Protein AF-A0A966P327-F1 (afdb_monomer)

Foldseek 3Di:
DDDPPPPVVPPPLPQFKKKWKKKWFFPDDDDPVNVVVVVVVLQVVLVVLQKFWEWEDAPRMIIIMIIGGPVSVVVVLVVVQPDNRTDPIDTLDMDRDPDDQGVPGSYHYHYDDLQVQCPQPPRVVPHRNCPHDVNCSVVVVVSVSVRVSPRDPDPDPPDDPVNVVVVVVVVVVVVVVVVVLVVLVVVLVVVVVVCVVPHDDDPVSVVVVVVSVVVVVVVVVDDDDDD

Sequence (227 aa):
MTWAATTLKCITKGLHLLRITYISEESKPFSISALLELLQQCHINNPRLGLTGLLIYGNGTFLQSIEGEDEAVKSIVDKISQDQRHRGFKILRKELATERFYTDWSMRFERLTEESLRKVPGLREFAIKKFNRDYLDTHVEIADLLIDSHRPAAQNPALDKEVREKQIVELRHALDACQQRQQMAALLIESVMETGKHSRLDNTQLRLCNSMLNSMRKSTKGRVRPT

Nearest PDB structures (foldseek):
  2byc-assembly2_B  TM=8.271E-01  e=1.689E-11  Cereibacter sphaeroides
  1x0p-assembly1_I  TM=7.527E-01  e=3.368E-12  Thermosynechococcus vestitus BP-1
  8i98-assembly1_E  TM=7.545E-01  e=4.592E-12  Thermosynechococcus vestitus BP-1
  2hfo-assembly1_F  TM=7.581E-01  e=4.284E-11  Synechocystis sp. PCC 6803
  2kb2-assembly1_A  TM=6.712E-01  e=4.220E-09  Klebsiella pneumoniae subsp. pneumoniae MGH 78578

pLDDT: mean 77.6, std 17.69, range [27.36, 97.69]

Radius of gyration: 21.41 Å; Cα contacts (8 Å, |Δi|>4): 245; chains: 1; bounding box: 68×48×56 Å

Mean predicted aligned error: 12.34 Å

Solvent-accessible surface area (backbone atoms only — not comparable to full-atom values): 13037 Å² total; per-residue (Å²): 135,89,83,74,76,75,75,65,74,72,81,67,71,70,88,42,33,27,34,42,30,34,35,23,31,50,60,56,91,77,49,75,66,58,51,50,53,52,50,51,52,38,56,62,48,22,58,80,56,56,29,23,23,41,39,38,38,33,72,63,19,41,42,35,37,42,33,21,45,42,70,51,42,51,56,52,48,57,55,53,68,69,37,75,67,40,41,79,66,42,78,79,44,78,45,82,44,95,70,77,70,36,84,90,27,43,54,40,75,45,74,61,42,64,68,59,33,47,69,39,88,95,28,63,85,53,52,51,84,58,47,33,57,78,51,40,71,77,38,52,67,58,55,50,51,59,51,56,74,66,44,64,77,71,84,64,91,82,62,53,70,69,59,48,54,53,48,49,53,54,50,50,54,52,47,53,55,47,51,54,50,49,54,55,49,49,54,50,50,52,52,52,53,55,40,61,76,74,48,83,89,51,73,67,56,55,50,50,51,53,52,50,53,50,53,60,59,49,63,81,69,68,84,78,77,82,130

Secondary structure (DSSP, 8-state):
--SSSSGGGSS-----EEEEEEEEEESSPPPHHHHHHHHHHHHHHHHHTT-EEEEEEETTEEEEEEEEEHHHHHHHHHHHHT-TTEEEEEEEEEEEESS-S-TT-SSEEEE--HHHHHHSTT-TT--GGG-SHHHHHH-HHHHHHHHHTTSPPP--TT--HHHHHHHHHHHHHHHHHHHHHHHHHHHHHHHHHHHHHHSPPPHHHHHHHHHHHHHHHHHTT------

Structure (mmCIF, N/CA/C/O backbone):
data_AF-A0A966P327-F1
#
_entry.id   AF-A0A966P327-F1
#
loop_
_atom_site.group_PDB
_atom_site.id
_atom_site.type_symbol
_atom_site.label_atom_id
_atom_site.label_alt_id
_atom_site.label_comp_id
_atom_site.label_asym_id
_atom_site.label_entity_id
_atom_site.label_seq_id
_atom_site.pdbx_PDB_ins_code
_atom_site.Cartn_x
_atom_site.Cartn_y
_atom_site.Cartn_z
_atom_site.occupancy
_atom_site.B_iso_or_equiv
_atom_site.auth_seq_id
_atom_site.auth_comp_id
_atom_site.auth_asym_id
_atom_site.auth_atom_id
_atom_site.pdbx_PDB_model_num
ATOM 1 N N . MET A 1 1 ? -41.222 31.487 21.168 1.00 43.16 1 MET A N 1
ATOM 2 C CA . MET A 1 1 ? -41.164 30.253 20.357 1.00 43.16 1 MET A CA 1
ATOM 3 C C . MET A 1 1 ? -40.049 30.394 19.332 1.00 43.16 1 MET A C 1
ATOM 5 O O . MET A 1 1 ? -39.941 31.447 18.722 1.00 43.16 1 MET A O 1
ATOM 9 N N . THR A 1 2 ? -39.232 29.341 19.214 1.00 41.59 2 THR A N 1
ATOM 10 C CA . THR A 1 2 ? -38.400 28.974 18.047 1.00 41.59 2 THR A CA 1
ATOM 11 C C . THR A 1 2 ? -37.303 29.938 17.573 1.00 41.59 2 THR A C 1
ATOM 13 O O . THR A 1 2 ? -37.413 30.478 16.484 1.00 41.59 2 THR A O 1
ATOM 16 N N . TRP A 1 3 ? -36.186 30.052 18.306 1.00 32.84 3 TRP A N 1
ATOM 17 C CA . TRP A 1 3 ? -34.885 30.440 17.708 1.00 32.84 3 TRP A CA 1
ATOM 18 C C . TRP A 1 3 ? -33.699 29.545 18.131 1.00 32.84 3 TRP A C 1
ATOM 20 O O . TRP A 1 3 ? -32.568 29.791 17.735 1.00 32.84 3 TRP A O 1
ATOM 30 N N . ALA A 1 4 ? -33.940 28.463 18.885 1.00 42.41 4 ALA A N 1
ATOM 31 C CA . ALA A 1 4 ? -32.879 27.574 19.387 1.00 42.41 4 ALA A CA 1
ATOM 32 C C . ALA A 1 4 ? -32.683 26.271 18.577 1.00 42.41 4 ALA A C 1
ATOM 34 O O . ALA A 1 4 ? -31.841 25.452 18.930 1.00 42.41 4 ALA A O 1
ATOM 35 N N . ALA A 1 5 ? -33.446 26.050 17.499 1.00 40.94 5 ALA A N 1
ATOM 36 C CA . ALA A 1 5 ? -33.431 24.773 16.772 1.00 40.94 5 ALA A CA 1
ATOM 37 C C . ALA A 1 5 ? -32.415 24.705 15.613 1.00 40.94 5 ALA A C 1
ATOM 39 O O . ALA A 1 5 ? -32.124 23.615 15.125 1.00 40.94 5 ALA A O 1
ATOM 40 N N . THR A 1 6 ? -31.843 25.832 15.177 1.00 39.78 6 THR A N 1
ATOM 41 C CA . THR A 1 6 ? -30.966 25.854 13.988 1.00 39.78 6 THR A CA 1
ATOM 42 C C . THR A 1 6 ? -29.481 25.694 14.334 1.00 39.78 6 THR A C 1
ATOM 44 O O . THR A 1 6 ? -28.702 25.229 13.508 1.00 39.78 6 THR A O 1
ATOM 47 N N . THR A 1 7 ? -29.074 25.984 15.572 1.00 39.97 7 THR A N 1
AT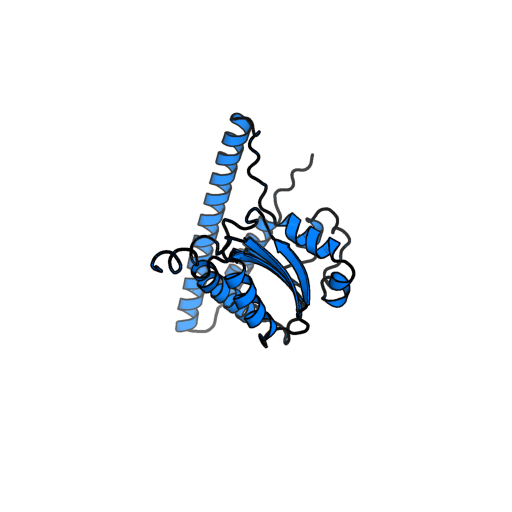OM 48 C CA . THR A 1 7 ? -27.654 25.974 15.978 1.00 39.97 7 THR A CA 1
ATOM 49 C C . THR A 1 7 ? -27.164 24.615 16.498 1.00 39.97 7 THR A C 1
ATOM 51 O O . THR A 1 7 ? -25.966 24.407 16.659 1.00 39.97 7 THR A O 1
ATOM 54 N N . LEU A 1 8 ? -28.068 23.651 16.702 1.00 37.28 8 LEU A N 1
ATOM 55 C CA . LEU A 1 8 ? -27.749 22.311 17.217 1.00 37.28 8 LEU A CA 1
ATOM 56 C C . LEU A 1 8 ? -27.463 21.263 16.130 1.00 37.28 8 LEU A C 1
ATOM 58 O O . LEU A 1 8 ? -27.136 20.127 16.456 1.00 37.28 8 LEU A O 1
ATOM 62 N N . LYS A 1 9 ? -27.516 21.629 14.841 1.00 37.44 9 LYS A N 1
ATOM 63 C CA . LYS A 1 9 ? -27.142 20.722 13.736 1.00 37.44 9 LYS A CA 1
ATOM 64 C C . LYS A 1 9 ? -25.630 20.670 13.459 1.00 37.44 9 LYS A C 1
ATOM 66 O O . LYS A 1 9 ? -25.191 19.804 12.711 1.00 37.44 9 LYS A O 1
ATOM 71 N N . CYS A 1 10 ? -24.839 21.564 14.063 1.00 34.91 10 CYS A N 1
ATOM 72 C CA . CYS A 1 10 ? -23.386 21.640 13.856 1.00 34.91 10 CYS A CA 1
ATOM 73 C C . CYS A 1 10 ? -22.536 21.007 14.970 1.00 34.91 10 CYS A C 1
ATOM 75 O O . CYS A 1 10 ? -21.335 20.867 14.780 1.00 34.91 10 CYS A O 1
ATOM 77 N N . ILE A 1 11 ? -23.115 20.602 16.107 1.00 43.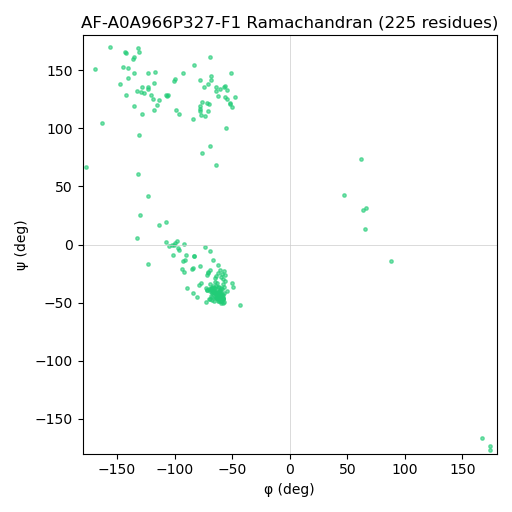66 11 ILE A N 1
ATOM 78 C CA . ILE A 1 11 ? -22.334 20.127 17.271 1.00 43.66 11 ILE A CA 1
ATOM 79 C C . ILE A 1 11 ? -22.208 18.585 17.305 1.00 43.66 11 ILE A C 1
ATOM 81 O O . ILE A 1 11 ? -21.458 18.035 18.102 1.00 43.66 11 ILE A O 1
ATOM 85 N N . THR A 1 12 ? -22.862 17.865 16.386 1.00 42.84 12 THR A N 1
ATOM 86 C CA . THR A 1 12 ? -22.817 16.389 16.308 1.00 42.84 12 THR A CA 1
ATOM 87 C C . THR A 1 12 ? -22.494 15.842 14.915 1.00 42.84 12 THR A C 1
ATOM 89 O O . THR A 1 12 ? -22.813 14.690 14.619 1.00 42.84 12 THR A O 1
ATOM 92 N N . LYS A 1 13 ? -21.804 16.604 14.051 1.00 48.41 13 LYS A N 1
ATOM 93 C CA . LYS A 1 13 ? -21.013 15.961 12.986 1.00 48.41 13 LYS A CA 1
ATOM 94 C C . LYS A 1 13 ? -19.844 15.270 13.677 1.00 48.41 13 LYS A C 1
ATOM 96 O O . LYS A 1 13 ? -18.801 15.879 13.889 1.00 48.41 13 LYS A O 1
ATOM 101 N N . GLY A 1 14 ? -20.080 14.050 14.155 1.00 49.25 14 GLY A N 1
ATOM 102 C CA . GLY A 1 14 ? -19.066 13.269 14.840 1.00 49.25 14 GLY A CA 1
ATOM 103 C C . GLY A 1 14 ? -17.819 13.212 13.969 1.00 49.25 14 GLY A C 1
ATOM 104 O O . GLY A 1 14 ? -17.895 12.776 12.821 1.00 49.25 14 GLY A O 1
ATOM 105 N N . LEU A 1 15 ? -16.693 13.685 14.512 1.00 59.97 15 LEU A N 1
ATOM 106 C CA . LEU A 1 15 ? -15.350 13.462 13.980 1.00 59.97 15 LEU A CA 1
ATOM 107 C C . LEU A 1 15 ? -15.047 11.958 14.055 1.00 59.97 15 LEU A C 1
ATOM 109 O O . LEU A 1 15 ? -14.248 11.496 14.866 1.00 59.97 15 LEU A O 1
ATOM 113 N N . HIS A 1 16 ? -15.748 11.166 13.256 1.00 81.69 16 HIS A N 1
ATOM 114 C CA . HIS A 1 16 ? -15.505 9.746 13.144 1.00 81.69 16 HIS A CA 1
ATOM 115 C C . HIS A 1 16 ? -14.373 9.575 12.143 1.00 81.69 16 HIS A C 1
ATOM 117 O O . HIS A 1 16 ? -14.532 9.828 10.947 1.00 81.69 16 HIS A O 1
ATOM 123 N N . LEU A 1 17 ? -13.205 9.198 12.655 1.00 90.44 17 LEU A N 1
ATOM 124 C CA . LEU A 1 17 ? -12.105 8.762 11.817 1.00 90.44 17 LEU A CA 1
ATOM 125 C C . LEU A 1 17 ? -12.488 7.389 11.254 1.00 90.44 17 LEU A C 1
ATOM 127 O O . LEU A 1 17 ? -12.658 6.426 11.997 1.00 90.44 17 LEU A O 1
ATOM 131 N N . LEU A 1 18 ? -12.663 7.308 9.942 1.00 94.62 18 LEU A N 1
ATOM 132 C CA . LEU A 1 18 ? -12.924 6.062 9.237 1.00 94.62 18 LEU A CA 1
ATOM 133 C C . LEU A 1 18 ? -11.627 5.583 8.593 1.00 94.62 18 LEU A C 1
ATOM 135 O O . LEU A 1 18 ? -10.888 6.388 8.026 1.00 94.62 18 LEU A O 1
ATOM 139 N N . ARG A 1 19 ? -11.381 4.273 8.627 1.00 94.31 19 ARG A N 1
ATOM 140 C CA . ARG A 1 19 ? -10.362 3.621 7.807 1.00 94.31 19 ARG A CA 1
ATOM 141 C C . ARG A 1 19 ? -11.004 2.562 6.922 1.00 94.31 19 ARG A C 1
ATOM 143 O O . ARG A 1 19 ? -11.744 1.701 7.399 1.00 94.31 19 ARG A O 1
ATOM 150 N N . ILE A 1 20 ? -10.709 2.627 5.627 1.00 96.12 20 ILE A N 1
ATOM 151 C CA . ILE A 1 20 ? -11.095 1.609 4.649 1.00 96.12 20 ILE A CA 1
ATOM 152 C C . ILE A 1 20 ? -9.831 1.018 4.045 1.00 96.12 20 ILE A C 1
ATOM 154 O O . ILE A 1 20 ? -9.005 1.739 3.488 1.00 96.12 20 ILE A O 1
ATOM 158 N N . THR A 1 21 ? -9.723 -0.305 4.130 1.00 95.94 21 THR A N 1
ATOM 159 C CA . THR A 1 21 ? -8.752 -1.093 3.378 1.00 95.94 21 THR A CA 1
ATOM 160 C C . THR A 1 21 ? -9.466 -1.833 2.265 1.00 95.94 21 THR A C 1
ATOM 162 O O . THR A 1 21 ? -10.450 -2.538 2.507 1.00 95.94 21 THR A O 1
ATOM 165 N N . TYR A 1 22 ? -8.956 -1.701 1.049 1.00 97.38 22 TYR A N 1
ATOM 166 C CA . TYR A 1 22 ? -9.505 -2.367 -0.118 1.00 97.38 22 TYR A CA 1
ATOM 167 C C . TYR A 1 22 ? -8.406 -2.985 -0.979 1.00 97.38 22 TYR A C 1
ATOM 169 O O . TYR A 1 22 ? -7.234 -2.607 -0.904 1.00 97.38 22 TYR A O 1
ATOM 177 N N . ILE A 1 23 ? -8.826 -3.919 -1.823 1.00 97.69 23 ILE A N 1
ATOM 178 C CA . ILE A 1 23 ? -8.010 -4.565 -2.838 1.00 97.69 23 ILE A CA 1
ATOM 179 C C . ILE A 1 23 ? -8.626 -4.388 -4.223 1.00 97.69 23 ILE A C 1
ATOM 181 O O . ILE A 1 23 ? -9.846 -4.316 -4.376 1.00 97.69 23 ILE A O 1
ATOM 185 N N . SER A 1 24 ? -7.777 -4.296 -5.237 1.00 97.56 24 SER A N 1
ATOM 186 C CA . SER A 1 24 ? -8.176 -4.270 -6.645 1.00 97.56 24 SER A CA 1
ATOM 187 C C . SER A 1 24 ? -7.031 -4.743 -7.535 1.00 97.56 24 SER A C 1
ATOM 189 O O . SER A 1 24 ? -5.896 -4.887 -7.080 1.00 97.56 24 SER A O 1
ATOM 191 N N . GLU A 1 25 ? -7.318 -4.972 -8.810 1.00 97.00 25 GLU A N 1
ATOM 192 C CA . GLU A 1 25 ? -6.324 -5.348 -9.815 1.00 97.00 25 GLU A CA 1
ATOM 193 C C . GLU A 1 25 ? -6.226 -4.286 -10.894 1.00 97.00 25 GLU A C 1
ATOM 195 O O . GLU A 1 25 ? -7.221 -3.669 -11.261 1.00 97.00 25 GLU A O 1
ATOM 200 N N . GLU A 1 26 ? -5.047 -4.106 -11.467 1.00 96.06 26 GLU A N 1
ATOM 201 C CA . GLU A 1 26 ? -4.879 -3.220 -12.605 1.00 96.06 26 GLU A CA 1
ATOM 202 C C . GLU A 1 26 ? -5.729 -3.664 -13.806 1.00 96.06 26 GLU A C 1
ATOM 204 O O . GLU A 1 26 ? -5.767 -4.833 -14.203 1.00 96.06 26 GLU A O 1
ATOM 209 N N . SER A 1 27 ? -6.415 -2.707 -14.428 1.00 94.69 27 SER A N 1
ATOM 210 C CA . SER A 1 27 ? -7.178 -2.969 -15.651 1.00 94.69 27 SER A CA 1
ATOM 211 C C . SER A 1 27 ? -6.246 -3.256 -16.826 1.00 94.69 27 SER A C 1
ATOM 213 O O . SER A 1 27 ? -6.566 -4.064 -17.699 1.00 94.69 27 SER A O 1
ATOM 215 N N . LYS A 1 28 ? -5.082 -2.601 -16.835 1.00 91.81 28 LYS A N 1
ATOM 216 C CA . LYS A 1 28 ? -3.985 -2.771 -17.792 1.00 91.81 28 LYS A CA 1
ATOM 217 C C . LYS A 1 28 ? -2.657 -2.689 -17.034 1.00 91.81 28 LYS A C 1
ATOM 219 O O . LYS A 1 28 ? -2.617 -1.952 -16.052 1.00 91.81 28 LYS A O 1
ATOM 224 N N . PRO A 1 29 ? -1.583 -3.340 -17.519 1.00 89.62 29 PRO A N 1
ATOM 225 C CA . PRO A 1 29 ? -0.260 -3.237 -16.914 1.00 89.62 29 PRO A CA 1
ATOM 226 C C . PRO A 1 29 ? 0.177 -1.791 -16.667 1.00 89.62 29 PRO A C 1
ATOM 228 O O . PRO A 1 29 ? 0.326 -1.010 -17.611 1.00 89.62 29 PRO A O 1
ATOM 231 N N . PHE A 1 30 ? 0.399 -1.434 -15.404 1.00 84.69 30 PHE A N 1
ATOM 232 C CA . PHE A 1 30 ? 0.884 -0.119 -15.016 1.00 84.69 30 PHE A CA 1
ATOM 233 C C . PHE A 1 30 ? 2.351 0.042 -15.402 1.00 84.69 30 PHE A C 1
ATOM 235 O O . PHE A 1 30 ? 3.238 -0.680 -14.933 1.00 84.69 30 PHE A O 1
ATOM 242 N N . SER A 1 31 ? 2.630 1.061 -16.215 1.00 85.56 31 SER A N 1
ATOM 243 C CA . SER A 1 31 ? 3.992 1.553 -16.377 1.00 85.56 31 SER A CA 1
ATOM 244 C C . SER A 1 31 ? 4.463 2.237 -15.088 1.00 85.56 31 SER A C 1
ATOM 246 O O . SER A 1 31 ? 3.675 2.678 -14.249 1.00 85.56 31 SER A O 1
ATOM 248 N N . ILE A 1 32 ? 5.782 2.382 -14.944 1.00 79.38 32 ILE A N 1
ATOM 249 C CA . ILE A 1 32 ? 6.361 3.144 -13.830 1.00 79.38 32 ILE A CA 1
ATOM 250 C C . ILE A 1 32 ? 5.865 4.600 -13.855 1.00 79.38 32 ILE A C 1
ATOM 252 O O . ILE A 1 32 ? 5.589 5.153 -12.797 1.00 79.38 32 ILE A O 1
ATOM 256 N N . SER A 1 33 ? 5.703 5.202 -15.039 1.00 78.12 33 SER A N 1
ATOM 257 C CA . SER A 1 33 ? 5.192 6.572 -15.170 1.00 78.12 33 SER A CA 1
ATOM 258 C C . SER A 1 33 ? 3.743 6.701 -14.696 1.00 78.12 33 SER A C 1
ATOM 260 O O . SER A 1 33 ? 3.459 7.579 -13.891 1.00 78.12 33 SER A O 1
ATOM 262 N N . ALA A 1 34 ? 2.860 5.778 -15.088 1.00 82.69 34 ALA A N 1
ATOM 263 C CA . ALA A 1 34 ? 1.460 5.782 -14.660 1.00 82.69 34 ALA A CA 1
ATOM 264 C C . ALA A 1 34 ? 1.327 5.638 -13.134 1.00 82.69 34 ALA A C 1
ATOM 266 O O . ALA A 1 34 ? 0.467 6.258 -12.507 1.00 82.69 34 ALA A O 1
ATOM 267 N N . LEU A 1 35 ? 2.208 4.843 -12.518 1.00 84.44 35 LEU A N 1
ATOM 268 C CA . LEU A 1 35 ? 2.250 4.698 -11.066 1.00 84.44 35 LEU A CA 1
ATOM 269 C C . LEU A 1 35 ? 2.739 5.979 -10.375 1.00 84.44 35 LEU A C 1
ATOM 271 O O . LEU A 1 35 ? 2.176 6.373 -9.359 1.00 84.44 35 LEU A O 1
ATOM 275 N N . LEU A 1 36 ? 3.746 6.656 -10.933 1.00 82.19 36 LEU A N 1
ATOM 276 C CA . LEU A 1 36 ? 4.214 7.947 -10.419 1.00 82.19 36 LEU A CA 1
ATOM 277 C C . LEU A 1 36 ? 3.135 9.032 -10.525 1.00 82.19 36 LEU A C 1
ATOM 279 O O . LEU A 1 36 ? 2.935 9.773 -9.567 1.00 82.19 36 LEU A O 1
ATOM 283 N N . GLU A 1 37 ? 2.413 9.096 -11.642 1.00 81.94 37 GLU A N 1
ATOM 284 C CA . GLU A 1 37 ? 1.288 10.021 -11.835 1.00 81.94 37 GLU A CA 1
ATOM 285 C C . GLU A 1 37 ? 0.171 9.771 -10.813 1.00 81.94 37 GLU A C 1
ATOM 287 O O . GLU A 1 37 ? -0.343 10.711 -10.203 1.00 81.94 37 GLU A O 1
ATOM 292 N N . LEU A 1 38 ? -0.168 8.499 -10.561 1.00 86.25 38 LEU A N 1
ATOM 293 C CA . LEU A 1 38 ? -1.123 8.127 -9.516 1.00 86.25 38 LEU A CA 1
ATOM 294 C C . LEU A 1 38 ? -0.671 8.636 -8.139 1.00 86.25 38 LEU A C 1
ATOM 296 O O . LEU A 1 38 ? -1.461 9.248 -7.420 1.00 86.25 38 LEU A O 1
ATOM 300 N N . LEU A 1 39 ? 0.598 8.425 -7.784 1.00 86.12 39 LEU A N 1
ATOM 301 C CA . LEU A 1 39 ? 1.146 8.858 -6.497 1.00 86.12 39 LEU A CA 1
ATOM 302 C C . LEU A 1 39 ? 1.188 10.380 -6.357 1.00 86.12 39 LEU A C 1
ATOM 304 O O . LEU A 1 39 ? 0.837 10.902 -5.299 1.00 86.12 39 LEU A O 1
ATOM 308 N N . GLN A 1 40 ? 1.554 11.104 -7.417 1.00 81.75 40 GLN A N 1
ATOM 309 C CA . GLN A 1 40 ? 1.494 12.567 -7.432 1.00 81.75 40 GLN A CA 1
ATOM 310 C C . GLN A 1 40 ? 0.070 13.065 -7.181 1.00 81.75 40 GLN A C 1
ATOM 312 O O . GLN A 1 40 ? -0.136 13.953 -6.351 1.00 81.75 40 GLN A O 1
ATOM 317 N N . GLN A 1 41 ? -0.922 12.446 -7.824 1.00 84.31 41 GLN A N 1
ATOM 318 C CA . GLN A 1 41 ? -2.324 12.792 -7.621 1.00 84.31 41 GLN A CA 1
ATOM 319 C C . GLN A 1 41 ? -2.764 12.563 -6.168 1.00 84.31 41 GLN A C 1
ATOM 321 O O . GLN A 1 41 ? -3.438 13.418 -5.587 1.00 84.31 41 GLN A O 1
ATOM 326 N N . CYS A 1 42 ? -2.349 11.452 -5.550 1.00 82.56 42 CYS A N 1
ATOM 327 C CA . CYS A 1 42 ? -2.599 11.194 -4.131 1.00 82.56 42 CYS A CA 1
ATOM 328 C C . CYS A 1 42 ? -1.939 12.252 -3.233 1.00 82.56 42 CYS A C 1
ATOM 330 O O . CYS A 1 42 ? -2.595 12.796 -2.348 1.00 82.56 42 CYS A O 1
ATOM 332 N N . HIS A 1 43 ? -0.672 12.594 -3.473 1.00 79.44 43 HIS A N 1
ATOM 333 C CA . HIS A 1 43 ? 0.047 13.577 -2.658 1.00 79.44 43 HIS A CA 1
ATOM 334 C C . HIS A 1 43 ? -0.527 14.996 -2.752 1.00 79.44 43 HIS A C 1
ATOM 336 O O . HIS A 1 43 ? -0.433 15.742 -1.779 1.00 79.44 43 HIS A O 1
ATOM 342 N N . ILE A 1 44 ? -1.145 15.363 -3.878 1.00 78.31 44 ILE A N 1
ATOM 343 C CA . ILE A 1 44 ? -1.803 16.666 -4.058 1.00 78.31 44 ILE A CA 1
ATOM 344 C C . ILE A 1 44 ? -3.201 16.678 -3.426 1.00 78.31 44 ILE A C 1
ATOM 346 O O . ILE A 1 44 ? -3.570 17.643 -2.751 1.00 78.31 44 ILE A O 1
ATOM 350 N N . ASN A 1 45 ? -3.995 15.628 -3.646 1.00 82.06 45 ASN A N 1
ATOM 351 C CA . ASN A 1 45 ? -5.407 15.625 -3.262 1.00 82.06 45 ASN A CA 1
ATOM 352 C C . ASN A 1 45 ? -5.633 15.236 -1.806 1.00 82.06 45 ASN A C 1
ATOM 354 O O . ASN A 1 45 ? -6.462 15.853 -1.138 1.00 82.06 45 ASN A O 1
ATOM 358 N N . ASN A 1 46 ? -4.909 14.234 -1.307 1.00 86.38 46 ASN A N 1
ATOM 359 C CA . ASN A 1 46 ? -5.177 13.667 0.010 1.00 86.38 46 ASN A CA 1
ATOM 360 C C . ASN A 1 46 ? 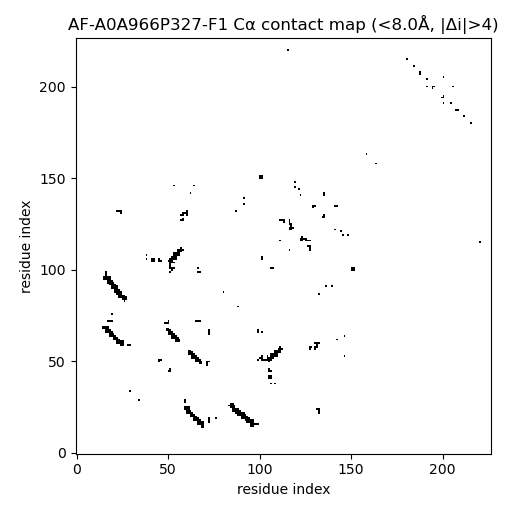-5.042 14.705 1.138 1.00 86.38 46 ASN A C 1
ATOM 362 O O . ASN A 1 46 ? -5.975 14.799 1.933 1.00 86.38 46 ASN A O 1
ATOM 366 N N . PRO A 1 47 ? -4.005 15.573 1.181 1.00 81.88 47 PRO A N 1
ATOM 367 C CA . PRO A 1 47 ? -3.912 16.611 2.211 1.00 81.88 47 PRO A CA 1
ATOM 368 C C . PRO A 1 47 ? -5.084 17.595 2.188 1.00 81.88 47 PRO A C 1
ATOM 370 O O . PRO A 1 47 ? -5.596 17.965 3.240 1.00 81.88 47 PRO A O 1
ATOM 373 N N . ARG A 1 48 ? -5.550 17.987 0.992 1.00 86.00 48 ARG A N 1
ATOM 374 C CA . ARG A 1 48 ? -6.683 18.919 0.824 1.00 86.00 48 ARG A CA 1
ATOM 375 C C . ARG A 1 48 ? -7.995 18.344 1.354 1.00 86.00 48 ARG A C 1
ATOM 377 O O . ARG A 1 48 ? -8.878 19.102 1.735 1.00 86.00 48 ARG A O 1
ATOM 384 N N . LEU A 1 49 ? -8.111 17.019 1.359 1.00 87.25 49 LEU A N 1
ATOM 385 C CA . LEU A 1 49 ? -9.269 16.277 1.850 1.00 87.25 49 LEU A CA 1
ATOM 386 C C . LEU A 1 49 ? -9.075 15.755 3.284 1.00 87.25 49 LEU A C 1
ATOM 388 O O . LEU A 1 49 ? -9.934 15.039 3.788 1.00 87.25 49 LEU A O 1
ATOM 392 N N . GLY A 1 50 ? -7.947 16.064 3.936 1.00 88.50 50 GLY A N 1
ATOM 393 C CA . GLY A 1 50 ? -7.624 15.530 5.261 1.00 88.50 50 GLY A CA 1
ATOM 394 C C . GLY A 1 50 ? -7.458 14.005 5.282 1.00 88.50 50 GLY A C 1
ATOM 395 O O . GLY A 1 50 ? -7.757 13.362 6.289 1.00 88.50 50 GLY A O 1
ATOM 396 N N . LEU A 1 51 ? -7.017 13.412 4.173 1.00 90.31 51 LEU A N 1
ATOM 397 C CA . LEU A 1 51 ? -6.810 11.976 4.013 1.00 90.31 51 LEU A CA 1
ATOM 398 C C . LEU A 1 51 ? -5.332 11.612 4.184 1.00 90.31 51 LEU A C 1
ATOM 400 O O . LEU A 1 51 ? -4.438 12.322 3.718 1.00 90.31 51 LEU A O 1
ATOM 404 N N . THR A 1 52 ? -5.091 10.467 4.811 1.00 90.44 52 THR A N 1
ATOM 405 C CA . THR A 1 52 ? -3.780 9.814 4.916 1.00 90.44 52 THR A CA 1
ATOM 406 C C . THR A 1 52 ? -3.926 8.345 4.530 1.00 90.44 52 THR A C 1
ATOM 408 O O . THR A 1 52 ? -5.046 7.838 4.407 1.00 90.44 52 THR A O 1
ATOM 411 N N . GLY A 1 53 ? -2.822 7.644 4.276 1.00 90.50 53 GLY A N 1
ATOM 412 C CA . GLY A 1 53 ? -2.935 6.249 3.860 1.00 90.50 53 GLY A CA 1
ATOM 413 C C . GLY A 1 53 ? -1.642 5.565 3.455 1.00 90.50 53 GLY A C 1
ATOM 414 O O . GLY A 1 53 ? -0.559 6.153 3.478 1.00 90.50 53 GLY A O 1
ATOM 415 N N . LEU A 1 54 ? -1.801 4.317 3.028 1.00 91.62 54 LEU A N 1
ATOM 416 C CA . LEU A 1 54 ? -0.772 3.451 2.470 1.00 91.62 54 LEU A CA 1
ATOM 417 C C . LEU A 1 54 ? -1.302 2.792 1.197 1.00 91.62 54 LEU A C 1
ATOM 419 O O . LEU A 1 54 ? -2.381 2.208 1.213 1.00 91.62 54 LEU A O 1
ATOM 423 N N . LEU A 1 55 ? -0.515 2.831 0.126 1.00 94.00 55 LEU A N 1
ATOM 424 C CA . LEU A 1 55 ? -0.731 2.101 -1.115 1.00 94.00 55 LEU A CA 1
ATOM 425 C C . LEU A 1 55 ? 0.395 1.085 -1.313 1.00 94.00 55 LEU A C 1
ATOM 427 O O . LEU A 1 55 ? 1.562 1.453 -1.443 1.00 94.00 55 LEU A O 1
ATOM 431 N N . ILE A 1 56 ? 0.032 -0.189 -1.383 1.00 94.44 56 ILE A N 1
ATOM 432 C CA . ILE A 1 56 ? 0.928 -1.295 -1.699 1.00 94.44 56 ILE A CA 1
ATOM 433 C C . ILE A 1 56 ? 0.607 -1.785 -3.111 1.00 94.44 56 ILE A C 1
ATOM 435 O O . ILE A 1 56 ? -0.546 -2.080 -3.425 1.00 94.44 56 ILE A O 1
ATOM 439 N N . TYR A 1 57 ? 1.631 -1.891 -3.957 1.00 95.12 57 TYR A N 1
ATOM 440 C CA . TYR A 1 57 ? 1.499 -2.388 -5.325 1.00 95.12 57 TYR A CA 1
ATOM 441 C C . TYR A 1 57 ? 2.476 -3.527 -5.617 1.00 95.12 57 TYR A C 1
ATOM 443 O O . TYR A 1 57 ? 3.683 -3.404 -5.401 1.00 95.12 57 TYR A O 1
ATOM 451 N N . GLY A 1 58 ? 1.976 -4.623 -6.174 1.00 94.00 58 GLY A N 1
ATOM 452 C CA . GLY A 1 58 ? 2.785 -5.764 -6.595 1.00 94.00 58 GLY A CA 1
ATOM 453 C C . GLY A 1 58 ? 1.958 -6.727 -7.428 1.00 94.00 58 GLY A C 1
ATOM 454 O O . GLY A 1 58 ? 0.751 -6.788 -7.247 1.00 94.00 58 GLY A O 1
ATOM 455 N N . ASN A 1 59 ? 2.587 -7.460 -8.352 1.00 94.56 59 ASN A N 1
ATOM 456 C CA . ASN A 1 59 ? 1.907 -8.489 -9.154 1.00 94.56 59 ASN A CA 1
ATOM 457 C C . ASN A 1 59 ? 0.561 -8.013 -9.768 1.00 94.56 59 ASN A C 1
ATOM 459 O O . ASN A 1 59 ? -0.450 -8.703 -9.686 1.00 94.56 59 ASN A O 1
ATOM 463 N N . GLY A 1 60 ? 0.530 -6.784 -10.303 1.00 94.00 60 GLY A N 1
ATOM 464 C CA . GLY A 1 60 ? -0.669 -6.176 -10.901 1.00 94.00 60 GLY A CA 1
ATOM 465 C C . GLY A 1 60 ? -1.821 -5.897 -9.925 1.00 94.00 60 GLY A C 1
ATOM 466 O O . GLY A 1 60 ? -2.939 -5.633 -10.351 1.00 94.00 60 GLY A O 1
ATOM 467 N N . THR A 1 61 ? -1.570 -5.962 -8.620 1.00 96.56 61 THR A N 1
ATOM 468 C CA . THR A 1 61 ? -2.577 -5.852 -7.560 1.00 96.56 61 THR A CA 1
ATOM 469 C C . THR A 1 61 ? -2.298 -4.632 -6.691 1.00 96.56 61 THR A C 1
ATOM 471 O O . THR A 1 61 ? -1.146 -4.348 -6.348 1.00 96.56 61 THR A O 1
ATOM 474 N N . PHE A 1 62 ? -3.359 -3.919 -6.324 1.00 96.75 62 PHE A N 1
ATOM 475 C CA . PHE A 1 62 ? -3.335 -2.809 -5.381 1.00 96.75 62 PHE A CA 1
ATOM 476 C C . PHE A 1 62 ? -3.969 -3.242 -4.065 1.00 96.75 62 PHE A C 1
ATOM 478 O O . PHE A 1 62 ? -5.107 -3.703 -4.058 1.00 96.75 62 PHE A O 1
ATOM 485 N N . LEU A 1 63 ? -3.264 -3.025 -2.960 1.00 96.69 63 LEU A N 1
ATOM 486 C CA . LEU A 1 63 ? -3.812 -3.070 -1.608 1.00 96.69 63 LEU A CA 1
ATOM 487 C C . LEU A 1 63 ? -3.646 -1.674 -1.012 1.00 96.69 63 LEU A C 1
ATOM 489 O O . LEU A 1 63 ? -2.519 -1.204 -0.858 1.00 96.69 63 LEU A O 1
ATOM 493 N N . GLN A 1 64 ? -4.748 -0.993 -0.712 1.00 95.94 64 GLN A N 1
ATOM 494 C CA . GLN A 1 64 ? -4.694 0.373 -0.202 1.00 95.94 64 GLN A CA 1
ATOM 495 C C . GLN A 1 64 ? -5.508 0.516 1.076 1.00 95.94 64 GLN A C 1
ATOM 497 O O . GLN A 1 64 ? -6.646 0.059 1.148 1.00 95.94 64 GLN A O 1
ATOM 502 N N . SER A 1 65 ? -4.925 1.204 2.054 1.00 94.88 65 SER A N 1
ATOM 503 C CA . SER A 1 65 ? -5.585 1.650 3.276 1.00 94.88 65 SER A CA 1
ATOM 504 C C . SER A 1 65 ? -5.663 3.174 3.276 1.00 94.88 65 SER A C 1
ATOM 506 O O . SER A 1 65 ? -4.644 3.847 3.110 1.00 94.88 65 SER A O 1
ATOM 508 N N . ILE A 1 66 ? -6.871 3.721 3.412 1.00 94.31 66 ILE A N 1
ATOM 509 C CA . ILE A 1 66 ? -7.146 5.163 3.443 1.00 94.31 66 ILE A CA 1
ATOM 510 C C . ILE A 1 66 ? -7.866 5.488 4.744 1.00 94.31 66 ILE A C 1
ATOM 512 O O . ILE A 1 66 ? -8.816 4.796 5.113 1.00 94.31 66 ILE A O 1
ATOM 516 N N . GLU A 1 67 ? -7.446 6.560 5.411 1.00 93.44 67 GLU A N 1
ATOM 517 C CA . GLU A 1 67 ? -8.058 7.033 6.649 1.00 93.44 67 GLU A CA 1
ATOM 518 C C . GLU A 1 67 ? -8.274 8.553 6.673 1.00 93.44 67 GLU A C 1
ATOM 520 O O . GLU A 1 67 ? -7.502 9.341 6.116 1.00 93.44 67 GLU A O 1
ATOM 525 N N . GLY A 1 68 ? -9.334 8.979 7.351 1.00 92.75 68 GLY A N 1
ATOM 526 C CA . GLY A 1 68 ? -9.723 10.381 7.459 1.00 92.75 68 GLY A CA 1
ATOM 527 C C . GLY A 1 68 ? -11.131 10.547 8.010 1.00 92.75 68 GLY A C 1
ATOM 528 O O . GLY A 1 68 ? -11.700 9.601 8.550 1.00 92.75 68 GLY A O 1
ATOM 529 N N . GLU A 1 69 ? -11.687 11.752 7.896 1.00 93.75 69 GLU A N 1
ATOM 530 C CA . GLU A 1 69 ? -13.091 11.983 8.250 1.00 93.75 69 GLU A CA 1
ATOM 531 C C . GLU A 1 69 ? -13.994 11.053 7.427 1.00 93.75 69 GLU A C 1
ATOM 533 O O . GLU A 1 69 ? -13.790 10.903 6.222 1.00 93.75 69 GLU A O 1
ATOM 538 N N . ASP A 1 70 ? -14.981 10.440 8.079 1.00 93.81 70 ASP A N 1
ATOM 539 C CA . ASP A 1 70 ? -15.902 9.458 7.498 1.00 93.81 70 ASP A CA 1
ATOM 540 C C . ASP A 1 70 ? -16.418 9.849 6.100 1.00 93.81 70 ASP A C 1
ATOM 542 O O . ASP A 1 70 ? -16.254 9.102 5.134 1.00 93.81 70 ASP A O 1
ATOM 546 N N . GLU A 1 71 ? -16.947 11.064 5.955 1.00 92.81 71 GLU A N 1
ATOM 547 C CA . GLU A 1 71 ? -17.477 11.556 4.678 1.00 92.81 71 GLU A CA 1
ATOM 548 C C . GLU A 1 71 ? -16.391 11.749 3.609 1.00 92.81 71 GLU A C 1
ATOM 550 O O . GLU A 1 71 ? -16.605 11.430 2.436 1.00 92.81 71 GLU A O 1
ATOM 555 N N . ALA A 1 72 ? -15.199 12.212 3.997 1.00 93.81 72 ALA A N 1
ATOM 556 C CA . ALA A 1 72 ? -14.075 12.360 3.075 1.00 93.81 72 ALA A CA 1
ATOM 557 C C . ALA A 1 72 ? -13.590 10.994 2.564 1.00 93.81 72 ALA A C 1
ATOM 559 O O . ALA A 1 72 ? -13.330 10.834 1.368 1.00 93.81 72 ALA A O 1
ATOM 560 N N . VAL A 1 73 ? -13.510 9.999 3.456 1.00 95.62 73 VAL A N 1
ATOM 561 C CA . VAL A 1 73 ? -13.092 8.630 3.124 1.00 95.62 73 VAL A CA 1
ATOM 562 C C . VAL A 1 73 ? -14.125 7.950 2.232 1.00 95.62 73 VAL A C 1
ATOM 564 O O . VAL A 1 73 ? -13.754 7.402 1.198 1.00 95.62 73 VAL A O 1
ATOM 567 N N . LYS A 1 74 ? -15.418 8.021 2.567 1.00 95.00 74 LYS A N 1
ATOM 568 C CA . LYS A 1 74 ? -16.490 7.487 1.709 1.00 95.00 74 LYS A CA 1
ATOM 569 C C . LYS A 1 74 ? -16.448 8.114 0.315 1.00 95.00 74 LYS A C 1
ATOM 571 O O . LYS A 1 74 ? -16.378 7.395 -0.675 1.00 95.00 74 LYS A O 1
ATOM 576 N N . SER A 1 75 ? -16.377 9.445 0.239 1.00 95.12 75 SER A N 1
ATOM 577 C CA . SER A 1 75 ? -16.368 10.174 -1.034 1.00 95.12 75 SER A CA 1
ATOM 578 C C . SER A 1 75 ? -15.196 9.785 -1.941 1.00 95.12 75 SER A C 1
ATOM 580 O O . SER A 1 75 ? -15.378 9.606 -3.148 1.00 95.12 75 SER A O 1
ATOM 582 N N . ILE A 1 76 ? -13.981 9.656 -1.389 1.00 95.19 76 ILE A N 1
ATOM 583 C CA . ILE A 1 76 ? -12.822 9.261 -2.198 1.00 95.19 76 ILE A CA 1
ATOM 584 C C . ILE A 1 76 ? -12.879 7.783 -2.581 1.00 95.19 76 ILE A C 1
ATOM 586 O O . ILE A 1 76 ? -12.530 7.446 -3.709 1.00 95.19 76 ILE A O 1
ATOM 590 N N . VAL A 1 77 ? -13.346 6.913 -1.681 1.00 96.56 77 VAL A N 1
ATOM 591 C CA . VAL A 1 77 ? -13.463 5.474 -1.933 1.00 96.56 77 VAL A CA 1
ATOM 592 C C . VAL A 1 77 ? -14.494 5.197 -3.022 1.00 96.56 77 VAL A C 1
ATOM 594 O O . VAL A 1 77 ? -14.218 4.390 -3.905 1.00 96.56 77 VAL A O 1
ATOM 597 N N . ASP A 1 78 ? -15.616 5.916 -3.040 1.00 96.69 78 ASP A N 1
ATOM 598 C CA . ASP A 1 78 ? -16.618 5.798 -4.102 1.00 96.69 78 ASP A CA 1
ATOM 599 C C . ASP A 1 78 ? -16.027 6.176 -5.466 1.00 96.69 78 ASP A C 1
ATOM 601 O O . ASP A 1 78 ? -16.164 5.423 -6.432 1.00 96.69 78 ASP A O 1
ATOM 605 N N . LYS A 1 79 ? -15.283 7.290 -5.543 1.00 96.31 79 LYS A N 1
ATOM 606 C CA . LYS A 1 79 ? -14.577 7.696 -6.773 1.00 96.31 79 LYS A CA 1
ATOM 607 C C . LYS A 1 79 ? -13.547 6.662 -7.209 1.00 96.31 79 LYS A C 1
ATOM 609 O O . LYS A 1 79 ? -13.471 6.338 -8.389 1.00 96.31 79 LYS A O 1
ATOM 614 N N . ILE A 1 80 ? -12.764 6.149 -6.260 1.00 96.19 80 ILE A N 1
ATOM 615 C CA . ILE A 1 80 ? -11.773 5.109 -6.523 1.00 96.19 80 ILE A CA 1
ATOM 616 C C . ILE A 1 80 ? -12.473 3.860 -7.046 1.00 96.19 80 ILE A C 1
ATOM 618 O O . ILE A 1 80 ? -12.039 3.337 -8.058 1.00 96.19 80 ILE A O 1
ATOM 622 N N . SER A 1 81 ? -13.573 3.406 -6.447 1.00 97.06 81 SER A N 1
ATOM 623 C CA . SER A 1 81 ? -14.266 2.175 -6.858 1.00 97.06 81 SER A CA 1
ATOM 624 C C . SER A 1 81 ? -14.719 2.165 -8.327 1.00 97.06 81 SER A C 1
ATOM 626 O O . SER A 1 81 ? -14.873 1.095 -8.912 1.00 97.06 81 SER A O 1
ATOM 628 N N . GLN A 1 82 ? -14.888 3.347 -8.929 1.00 97.12 82 G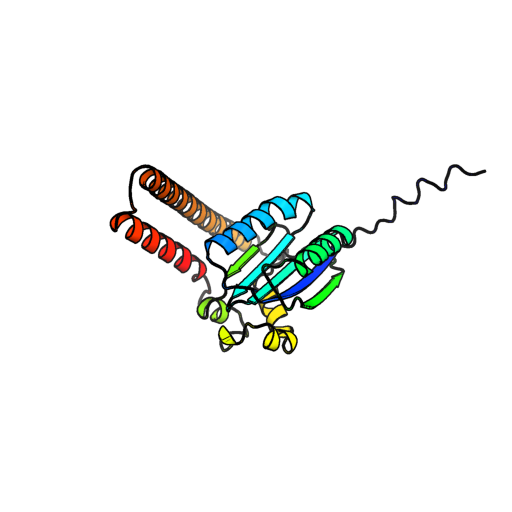LN A N 1
ATOM 629 C CA . GLN A 1 82 ? -15.303 3.549 -10.321 1.00 97.12 82 GLN A CA 1
ATOM 630 C C . GLN A 1 82 ? -14.139 3.911 -11.261 1.00 97.12 82 GLN A C 1
ATOM 632 O O . GLN A 1 82 ? -14.342 4.127 -12.457 1.00 97.12 82 GLN A O 1
ATOM 637 N N . ASP A 1 83 ? -12.918 4.013 -10.738 1.00 96.31 83 ASP A N 1
ATOM 638 C CA . ASP A 1 83 ? -11.745 4.409 -11.507 1.00 96.31 83 ASP A CA 1
ATOM 639 C C . ASP A 1 83 ? -11.338 3.312 -12.498 1.00 96.31 83 ASP A C 1
ATOM 641 O O . ASP A 1 83 ? -11.004 2.192 -12.124 1.00 96.31 83 ASP A O 1
ATOM 645 N N . GLN A 1 84 ? -11.315 3.656 -13.786 1.00 95.75 84 GLN A N 1
ATOM 646 C CA . GLN A 1 84 ? -11.080 2.702 -14.875 1.00 95.75 84 GLN A CA 1
ATOM 647 C C . GLN A 1 84 ? -9.670 2.096 -14.884 1.00 95.75 84 GLN A C 1
ATOM 649 O O . GLN A 1 84 ? -9.420 1.120 -15.599 1.00 95.75 84 GLN A O 1
ATOM 654 N N . ARG A 1 85 ? -8.727 2.664 -14.125 1.00 94.06 85 ARG A N 1
ATOM 655 C CA . ARG A 1 85 ? -7.351 2.162 -14.053 1.00 94.06 85 ARG A CA 1
ATOM 656 C C . ARG A 1 85 ? -7.256 0.812 -13.343 1.00 94.06 85 ARG A C 1
ATOM 658 O O . ARG A 1 85 ? -6.303 0.075 -13.590 1.00 94.06 85 ARG A O 1
ATOM 665 N N . HIS A 1 86 ? -8.237 0.461 -12.517 1.00 97.12 86 HIS A N 1
ATOM 666 C CA . HIS A 1 86 ? -8.306 -0.826 -11.832 1.00 97.12 86 HIS A CA 1
ATOM 667 C C . HIS A 1 86 ? -9.692 -1.456 -11.977 1.00 97.12 86 HIS A C 1
ATOM 669 O O . HIS A 1 86 ? -10.634 -0.857 -12.493 1.00 97.12 86 HIS A O 1
ATOM 675 N N . ARG A 1 87 ? -9.786 -2.717 -11.579 1.00 96.75 87 ARG A N 1
ATOM 676 C CA . ARG A 1 87 ? -10.989 -3.537 -11.636 1.00 96.75 87 ARG A CA 1
ATOM 677 C C . ARG A 1 87 ? -11.060 -4.440 -10.417 1.00 96.75 87 ARG A C 1
ATOM 679 O O . ARG A 1 87 ? -10.074 -4.662 -9.715 1.00 96.75 87 ARG A O 1
ATOM 686 N N . GLY A 1 88 ? -12.237 -5.020 -10.199 1.00 95.56 88 GLY A N 1
ATOM 687 C CA . GLY A 1 88 ? -12.415 -5.993 -9.126 1.00 95.56 88 GLY A CA 1
ATOM 688 C C . GLY A 1 88 ? -12.254 -5.386 -7.735 1.00 95.56 88 GLY A C 1
ATOM 689 O O . GLY A 1 88 ? -11.776 -6.077 -6.841 1.00 95.56 88 GLY A O 1
ATOM 690 N N . PHE A 1 89 ? -12.619 -4.111 -7.580 1.00 97.50 89 PHE A N 1
ATOM 691 C CA . PHE A 1 89 ? -12.576 -3.394 -6.314 1.00 97.50 89 PHE A CA 1
ATOM 692 C C . PHE A 1 89 ? -13.358 -4.143 -5.231 1.00 97.50 89 PHE A C 1
ATOM 694 O O . PHE A 1 89 ? -14.543 -4.441 -5.403 1.00 97.50 89 PHE A O 1
ATOM 701 N N . LYS A 1 90 ? -12.701 -4.424 -4.105 1.00 96.62 90 LYS A N 1
ATOM 702 C CA . LYS A 1 90 ? -13.310 -5.076 -2.949 1.00 96.62 90 LYS A CA 1
ATOM 703 C C . LYS A 1 90 ? -12.783 -4.483 -1.652 1.00 96.62 90 LYS A C 1
ATOM 705 O O . LYS A 1 90 ? -11.578 -4.408 -1.440 1.00 96.62 90 LYS A O 1
ATOM 710 N N . ILE A 1 91 ? -13.691 -4.098 -0.761 1.00 96.81 91 ILE A N 1
ATOM 711 C CA . ILE A 1 91 ? -13.335 -3.683 0.598 1.00 96.81 91 ILE A CA 1
ATOM 712 C C . ILE A 1 91 ? -13.014 -4.939 1.411 1.00 96.81 91 ILE A C 1
ATOM 714 O O . ILE A 1 91 ? -13.861 -5.822 1.527 1.00 96.81 91 ILE A O 1
ATOM 718 N N . LEU A 1 92 ? -11.806 -4.998 1.972 1.00 95.19 92 LEU A N 1
ATOM 719 C CA . LEU A 1 92 ? -11.377 -6.067 2.879 1.00 95.19 92 LEU A CA 1
ATOM 720 C C . LEU A 1 92 ? -11.716 -5.729 4.331 1.00 95.19 92 LEU A C 1
ATOM 722 O O . LEU A 1 92 ? -12.105 -6.598 5.104 1.00 95.19 92 LEU A O 1
ATOM 726 N N . ARG A 1 93 ? -11.588 -4.449 4.700 1.00 93.56 93 ARG A N 1
ATOM 727 C CA . ARG A 1 93 ? -11.817 -3.977 6.066 1.00 93.56 93 ARG A CA 1
ATOM 728 C C . ARG A 1 93 ? -12.380 -2.561 6.060 1.00 93.56 93 ARG A C 1
ATOM 730 O O . ARG A 1 93 ? -11.918 -1.699 5.313 1.00 93.56 93 ARG A O 1
ATOM 737 N N . LYS A 1 94 ? -13.363 -2.320 6.924 1.00 94.81 94 LYS A N 1
ATOM 738 C CA . LYS A 1 94 ? -13.929 -1.000 7.209 1.00 94.81 94 LYS A CA 1
ATOM 739 C C . LYS A 1 94 ? -14.067 -0.865 8.716 1.00 94.81 94 LYS A C 1
ATOM 741 O O . LYS A 1 94 ? -14.788 -1.646 9.329 1.00 94.81 94 LYS A O 1
ATOM 746 N N . GLU A 1 95 ? -13.396 0.115 9.300 1.00 92.56 95 GLU A N 1
ATOM 747 C CA . GLU A 1 95 ? -13.363 0.290 10.751 1.00 92.56 95 GLU A CA 1
ATOM 748 C C . GLU A 1 95 ? -13.446 1.765 11.141 1.00 92.56 95 GLU A C 1
ATOM 750 O O . GLU A 1 95 ? -12.892 2.638 10.470 1.00 92.56 95 GLU A O 1
ATOM 755 N N . LEU A 1 96 ? -14.147 2.034 12.243 1.00 91.62 96 LEU A N 1
ATOM 756 C CA . LEU A 1 96 ? -14.043 3.310 12.938 1.00 91.62 96 LEU A CA 1
ATOM 757 C C . LEU A 1 96 ? -12.746 3.282 13.743 1.00 91.62 96 LEU A C 1
ATOM 759 O O . LEU A 1 96 ? -12.592 2.470 14.654 1.00 91.62 96 LEU A O 1
ATOM 763 N N . ALA A 1 97 ? -11.810 4.145 13.379 1.00 84.00 97 ALA A N 1
ATOM 764 C CA . ALA A 1 97 ? -10.523 4.255 14.033 1.00 84.00 97 ALA A CA 1
ATOM 765 C C . ALA A 1 97 ? -10.577 5.321 15.135 1.00 84.00 97 ALA A C 1
ATOM 767 O O . ALA A 1 97 ? -11.287 6.320 15.040 1.00 84.00 97 ALA A O 1
ATOM 768 N N . THR A 1 98 ? -9.807 5.111 16.197 1.00 79.62 98 THR A N 1
ATOM 769 C CA . THR A 1 98 ? -9.621 6.097 17.273 1.00 79.62 98 THR A CA 1
ATOM 770 C C . THR A 1 98 ? -8.416 7.000 17.016 1.00 79.62 98 THR A C 1
ATOM 772 O O . THR A 1 98 ? -8.372 8.125 17.505 1.00 79.62 98 THR A O 1
ATOM 775 N N . GLU A 1 99 ? -7.458 6.528 16.215 1.00 80.25 99 GLU A N 1
ATOM 776 C CA . GLU A 1 99 ? -6.232 7.233 15.850 1.00 80.25 99 GLU A CA 1
ATOM 777 C C . GLU A 1 99 ? -5.809 6.923 14.408 1.00 80.25 99 GLU A C 1
ATOM 779 O O . GLU A 1 99 ? -6.100 5.853 13.860 1.00 80.25 99 GLU A O 1
ATOM 784 N N . ARG A 1 100 ? -5.096 7.871 13.792 1.00 80.69 100 ARG A N 1
ATOM 785 C CA . ARG A 1 100 ? -4.497 7.704 12.463 1.00 80.69 100 ARG A CA 1
ATOM 786 C C . ARG A 1 100 ? -3.276 6.796 12.546 1.00 80.69 100 ARG A C 1
ATOM 788 O O . ARG A 1 100 ? -2.430 6.980 13.414 1.00 80.69 100 ARG A O 1
ATOM 795 N N . PHE A 1 101 ? -3.155 5.855 11.617 1.00 79.06 101 PHE A N 1
ATOM 796 C CA . PHE A 1 101 ? -1.956 5.030 11.476 1.00 79.06 101 PHE A CA 1
ATOM 797 C C . PHE A 1 101 ? -0.887 5.725 10.634 1.00 79.06 101 PHE A C 1
ATOM 799 O O . PHE A 1 101 ? 0.281 5.385 10.750 1.00 79.06 101 PHE A O 1
ATOM 806 N N . TYR A 1 102 ? -1.250 6.699 9.800 1.00 75.44 102 TYR A N 1
ATOM 807 C CA . TYR A 1 102 ? -0.365 7.301 8.803 1.00 75.44 102 TYR A CA 1
ATOM 808 C C . TYR A 1 102 ? -0.254 8.819 8.977 1.00 75.44 102 TYR A C 1
ATOM 810 O O . TYR A 1 102 ? -0.285 9.557 7.995 1.00 75.44 102 TYR A O 1
ATOM 818 N N . THR A 1 103 ? -0.140 9.299 10.220 1.00 64.56 103 THR A N 1
ATOM 819 C CA . THR A 1 103 ? -0.159 10.735 10.574 1.00 64.56 103 THR A CA 1
ATOM 820 C C . THR A 1 103 ? 0.787 11.605 9.747 1.00 64.56 103 THR A C 1
ATOM 822 O O . THR A 1 103 ? 0.437 12.742 9.444 1.00 64.56 103 THR A O 1
ATOM 825 N N . ASP A 1 104 ? 1.932 11.066 9.326 1.00 64.88 104 ASP A N 1
ATOM 826 C CA . ASP A 1 104 ? 2.966 11.819 8.607 1.00 64.88 104 ASP A CA 1
ATOM 827 C C . ASP A 1 104 ? 2.900 11.659 7.077 1.00 64.88 104 ASP A C 1
ATOM 829 O O . ASP A 1 104 ? 3.688 12.272 6.351 1.00 64.88 104 ASP A O 1
ATOM 833 N N . TRP A 1 105 ? 1.984 10.833 6.551 1.00 68.94 105 TRP A N 1
ATOM 834 C CA . TRP A 1 105 ? 1.969 10.464 5.134 1.00 68.94 105 TRP A CA 1
ATOM 835 C C . TRP A 1 105 ? 0.607 10.678 4.484 1.00 68.94 105 TRP A C 1
ATOM 837 O O . TRP A 1 105 ? -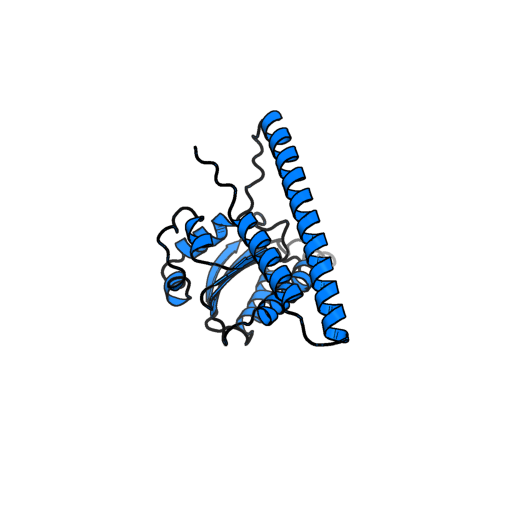0.344 9.926 4.698 1.00 68.94 105 TRP A O 1
ATOM 847 N N . SER A 1 106 ? 0.553 11.647 3.569 1.00 74.00 106 SER A N 1
ATOM 848 C CA . SER A 1 106 ? -0.610 11.848 2.697 1.00 74.00 106 SER A CA 1
ATOM 849 C C . SER A 1 106 ? -0.948 10.595 1.882 1.00 74.00 106 SER A C 1
ATOM 851 O O . SER A 1 106 ? -2.121 10.279 1.687 1.00 74.00 106 SER A O 1
ATOM 853 N N . MET A 1 107 ? 0.075 9.856 1.445 1.00 81.44 107 MET A N 1
ATOM 854 C CA . MET A 1 107 ? -0.035 8.493 0.925 1.00 81.44 107 MET A CA 1
ATOM 855 C C . MET A 1 107 ? 1.345 7.830 0.930 1.00 81.44 107 MET A C 1
ATOM 857 O O . MET A 1 107 ? 2.181 8.135 0.082 1.00 81.44 107 MET A O 1
ATOM 861 N N . ARG A 1 108 ? 1.619 6.927 1.873 1.00 86.81 108 ARG A N 1
ATOM 862 C CA . ARG A 1 108 ? 2.824 6.092 1.802 1.00 86.81 108 ARG A CA 1
ATOM 863 C C . ARG A 1 108 ? 2.683 5.129 0.626 1.00 86.81 108 ARG A C 1
ATOM 865 O O . ARG A 1 108 ? 1.602 4.605 0.391 1.00 86.81 108 ARG A O 1
ATOM 872 N N . PHE A 1 109 ? 3.769 4.873 -0.091 1.00 89.06 109 PHE A N 1
ATOM 873 C CA . PHE A 1 109 ? 3.780 3.915 -1.190 1.00 89.06 109 PHE A CA 1
ATOM 874 C C . PHE A 1 109 ? 4.834 2.837 -0.966 1.00 89.06 109 PHE A C 1
ATOM 876 O O . PHE A 1 109 ? 5.977 3.159 -0.645 1.00 89.06 109 PHE A O 1
ATOM 883 N N . GLU A 1 110 ? 4.457 1.579 -1.183 1.00 88.81 110 GLU A N 1
ATOM 884 C CA . GLU A 1 110 ? 5.372 0.441 -1.191 1.00 88.81 110 GLU A CA 1
ATOM 885 C C . GLU A 1 110 ? 5.172 -0.388 -2.462 1.00 88.81 110 GLU A C 1
ATOM 887 O O . GLU A 1 110 ? 4.056 -0.776 -2.815 1.00 88.81 110 GLU A O 1
ATOM 892 N N . ARG A 1 111 ? 6.278 -0.714 -3.138 1.00 90.00 111 ARG A N 1
ATOM 893 C CA . ARG A 1 111 ? 6.270 -1.683 -4.235 1.00 90.00 111 ARG A CA 1
ATOM 894 C C . ARG A 1 111 ? 6.747 -3.034 -3.722 1.00 90.00 111 ARG A C 1
ATOM 896 O O . ARG A 1 111 ? 7.920 -3.182 -3.378 1.00 90.00 111 ARG A O 1
ATOM 903 N N . LEU A 1 112 ? 5.875 -4.036 -3.746 1.00 91.00 112 LEU A N 1
ATOM 904 C CA . LEU A 1 112 ? 6.247 -5.378 -3.326 1.00 91.00 112 LEU A CA 1
ATOM 905 C C . LEU A 1 112 ? 7.182 -6.048 -4.330 1.00 91.00 112 LEU A C 1
ATOM 907 O O . LEU A 1 112 ? 7.018 -5.994 -5.551 1.00 91.00 112 LEU A O 1
ATOM 911 N N . THR A 1 113 ? 8.174 -6.713 -3.760 1.00 89.44 113 THR A N 1
ATOM 912 C CA . THR A 1 113 ? 9.133 -7.585 -4.422 1.00 89.44 113 THR A CA 1
ATOM 913 C C . THR A 1 113 ? 9.289 -8.826 -3.551 1.00 89.44 113 THR A C 1
ATOM 915 O O . THR A 1 113 ? 9.028 -8.773 -2.349 1.00 89.44 113 THR A O 1
ATOM 918 N N . GLU A 1 114 ? 9.768 -9.930 -4.122 1.00 88.19 114 GLU A N 1
ATOM 919 C CA . GLU A 1 114 ? 10.096 -11.143 -3.351 1.00 88.19 114 GLU A CA 1
ATOM 920 C C . GLU A 1 114 ? 10.971 -10.839 -2.128 1.00 88.19 114 GLU A C 1
ATOM 922 O O . GLU A 1 114 ? 10.824 -11.403 -1.048 1.00 88.19 114 GLU A O 1
ATOM 927 N N . GLU A 1 115 ? 11.882 -9.888 -2.275 1.00 86.31 115 GLU A N 1
ATOM 928 C CA . GLU A 1 115 ? 12.784 -9.514 -1.207 1.00 86.31 115 GLU A CA 1
ATOM 929 C C . GLU A 1 115 ? 12.160 -8.614 -0.143 1.00 86.31 115 GLU A C 1
ATOM 931 O O . GLU A 1 115 ? 12.523 -8.733 1.027 1.00 86.31 115 GLU A O 1
ATOM 936 N N . SER A 1 116 ? 11.253 -7.704 -0.513 1.00 84.56 116 SER A N 1
ATOM 937 C CA . SER A 1 116 ? 10.546 -6.910 0.496 1.00 84.56 116 SER A CA 1
ATOM 938 C C . SER A 1 116 ? 9.610 -7.793 1.320 1.00 84.56 116 SER A C 1
ATOM 940 O O . SER A 1 116 ? 9.591 -7.652 2.540 1.00 84.56 116 SER A O 1
ATOM 942 N N . LEU A 1 117 ? 8.961 -8.784 0.698 1.00 86.81 117 LEU A N 1
ATOM 943 C CA . LEU A 1 117 ? 8.130 -9.777 1.388 1.00 86.81 117 LEU A CA 1
ATOM 944 C C . LEU A 1 117 ? 8.920 -10.608 2.408 1.00 86.81 117 LEU A C 1
ATOM 946 O O . LEU A 1 117 ? 8.480 -10.766 3.543 1.00 86.81 117 LEU A O 1
ATOM 950 N N . ARG A 1 118 ? 10.138 -11.049 2.067 1.00 87.25 118 ARG A N 1
ATOM 951 C CA . ARG A 1 118 ? 11.001 -11.816 2.990 1.00 87.25 118 ARG A CA 1
ATOM 952 C C . ARG A 1 118 ? 11.379 -11.078 4.274 1.00 87.25 118 ARG A C 1
ATOM 954 O O . ARG A 1 118 ? 11.766 -11.722 5.250 1.00 87.25 118 ARG A O 1
ATOM 961 N N . LYS A 1 119 ? 11.311 -9.746 4.279 1.00 83.56 119 LYS A N 1
ATOM 962 C CA . LYS A 1 119 ? 11.611 -8.932 5.465 1.00 83.56 119 LYS A CA 1
ATOM 963 C C . LYS A 1 119 ? 10.423 -8.801 6.405 1.00 83.56 119 LYS A C 1
ATOM 965 O O . LYS A 1 119 ? 10.637 -8.474 7.568 1.00 83.56 119 LYS A O 1
ATOM 970 N N . VAL A 1 120 ? 9.206 -9.041 5.922 1.00 82.56 120 VAL A N 1
ATOM 971 C CA . VAL A 1 120 ? 8.005 -8.979 6.751 1.00 82.56 120 VAL A CA 1
ATOM 972 C C . VAL A 1 120 ? 7.921 -10.269 7.577 1.00 82.56 120 VAL A C 1
ATOM 974 O O . VAL A 1 120 ? 7.875 -11.364 7.003 1.00 82.56 120 VAL A O 1
ATOM 977 N N . PRO A 1 121 ? 7.942 -10.188 8.922 1.00 81.69 121 PRO A N 1
ATOM 978 C CA . PRO A 1 121 ? 7.742 -11.359 9.770 1.00 81.69 121 PRO A CA 1
ATOM 979 C C . PRO A 1 121 ? 6.429 -12.069 9.412 1.00 81.69 121 PRO A C 1
ATOM 981 O O . PRO A 1 121 ? 5.406 -11.421 9.230 1.00 81.69 121 PRO A O 1
ATOM 984 N N . GLY A 1 122 ? 6.464 -13.396 9.269 1.00 85.44 122 GLY A N 1
ATOM 985 C CA . GLY A 1 122 ? 5.302 -14.197 8.858 1.00 85.44 122 GLY A CA 1
ATOM 986 C C . GLY A 1 122 ? 5.116 -14.365 7.343 1.00 85.44 122 GLY A C 1
ATOM 987 O O . GLY A 1 122 ? 4.408 -15.277 6.935 1.00 85.44 122 GLY A O 1
ATOM 988 N N . LEU A 1 123 ? 5.803 -13.584 6.496 1.00 87.88 123 LEU A N 1
ATOM 989 C CA . LEU A 1 123 ? 5.657 -13.646 5.028 1.00 87.88 123 LEU A CA 1
ATOM 990 C C . LEU A 1 123 ? 6.905 -14.154 4.291 1.00 87.88 123 LEU A C 1
ATOM 992 O O . LEU A 1 123 ? 7.020 -14.011 3.077 1.00 87.88 123 LEU A O 1
ATOM 996 N N . ARG A 1 124 ? 7.845 -14.794 4.996 1.00 84.81 124 ARG A N 1
ATOM 997 C CA . ARG A 1 124 ? 9.103 -15.289 4.398 1.00 84.81 124 ARG A CA 1
ATOM 998 C C . ARG A 1 124 ? 8.901 -16.277 3.249 1.00 84.81 124 ARG A C 1
ATOM 1000 O O . ARG A 1 124 ? 9.697 -16.281 2.314 1.00 84.81 124 ARG A O 1
ATOM 1007 N N . GLU A 1 125 ? 7.855 -17.092 3.333 1.00 86.50 125 GLU A N 1
ATOM 1008 C CA . GLU A 1 125 ? 7.491 -18.094 2.321 1.00 86.50 125 GLU A CA 1
ATOM 1009 C C . GLU A 1 125 ? 6.344 -17.625 1.412 1.00 86.50 125 GLU A C 1
ATOM 1011 O O . GLU A 1 125 ? 5.914 -18.342 0.504 1.00 86.50 125 GLU A O 1
ATOM 1016 N N . PHE A 1 126 ? 5.834 -16.413 1.639 1.00 90.12 126 PHE A N 1
ATOM 1017 C CA . PHE A 1 126 ? 4.778 -15.846 0.821 1.00 90.12 126 PHE A CA 1
ATOM 1018 C C . PHE A 1 126 ? 5.362 -15.349 -0.503 1.00 90.12 126 PHE A C 1
ATOM 1020 O O . PHE A 1 126 ? 6.119 -14.383 -0.551 1.00 90.12 126 PHE A O 1
ATOM 1027 N N . ALA A 1 127 ? 5.009 -16.031 -1.589 1.00 91.75 127 ALA A N 1
ATOM 1028 C CA . ALA A 1 127 ? 5.476 -15.683 -2.925 1.00 91.75 127 ALA A CA 1
ATOM 1029 C C . ALA A 1 127 ? 4.698 -14.489 -3.495 1.00 91.75 127 ALA A C 1
ATOM 1031 O O . ALA A 1 127 ? 3.470 -14.453 -3.399 1.00 91.75 127 ALA A O 1
ATOM 1032 N N . ILE A 1 128 ? 5.379 -13.584 -4.208 1.00 92.38 128 ILE A N 1
ATOM 1033 C CA . ILE A 1 128 ? 4.770 -12.380 -4.809 1.00 92.38 128 ILE A CA 1
ATOM 1034 C C . ILE A 1 128 ? 3.595 -12.722 -5.734 1.00 92.38 128 ILE A C 1
ATOM 1036 O O . ILE A 1 128 ? 2.627 -11.980 -5.812 1.00 92.38 128 ILE A O 1
ATOM 1040 N N . LYS A 1 129 ? 3.637 -13.884 -6.397 1.00 93.38 129 LYS A N 1
ATOM 1041 C CA . LYS A 1 129 ? 2.562 -14.375 -7.275 1.00 93.38 129 LYS A CA 1
ATOM 1042 C C . LYS A 1 129 ? 1.234 -14.620 -6.544 1.00 93.38 129 LYS A C 1
ATOM 1044 O O . LYS A 1 129 ? 0.180 -14.619 -7.174 1.00 93.38 129 LYS A O 1
ATOM 1049 N N . LYS A 1 130 ? 1.286 -14.865 -5.228 1.00 94.12 130 LYS A N 1
ATOM 1050 C CA . LYS A 1 130 ? 0.109 -15.012 -4.360 1.00 94.12 130 LYS A CA 1
ATOM 1051 C C . LYS A 1 130 ? -0.428 -13.659 -3.890 1.00 94.12 130 LYS A C 1
ATOM 1053 O O . LYS A 1 130 ? -1.515 -13.610 -3.336 1.00 94.12 130 LYS A O 1
ATOM 1058 N N . PHE A 1 131 ? 0.297 -12.562 -4.116 1.00 95.06 131 PHE A N 1
ATOM 1059 C CA . PHE A 1 131 ? -0.227 -11.216 -3.916 1.00 95.06 131 PHE A CA 1
ATOM 1060 C C . PHE A 1 131 ? -1.152 -10.875 -5.090 1.00 95.06 131 PHE A C 1
ATOM 1062 O O . PHE A 1 131 ? -0.750 -10.257 -6.072 1.00 95.06 131 PHE A O 1
ATOM 1069 N N . ASN A 1 132 ? -2.371 -11.395 -5.031 1.00 94.44 132 ASN A N 1
ATOM 1070 C CA . ASN A 1 132 ? -3.435 -11.145 -5.992 1.00 94.44 132 ASN A CA 1
ATOM 1071 C C . ASN A 1 132 ? -4.776 -11.058 -5.264 1.00 94.44 132 ASN A C 1
ATOM 1073 O O . ASN A 1 132 ? -4.877 -11.446 -4.094 1.00 94.44 132 ASN A O 1
ATOM 1077 N N . ARG A 1 133 ? -5.792 -10.531 -5.952 1.00 93.50 133 ARG A N 1
ATOM 1078 C CA . ARG A 1 133 ? -7.108 -10.301 -5.356 1.00 93.50 133 ARG A CA 1
ATOM 1079 C C . ARG A 1 133 ? -7.716 -11.583 -4.802 1.00 93.50 133 ARG A C 1
ATOM 1081 O O . ARG A 1 133 ? -8.126 -11.598 -3.649 1.00 93.50 133 ARG A O 1
ATOM 1088 N N . ASP A 1 134 ? -7.744 -12.643 -5.600 1.00 92.25 134 ASP A N 1
ATOM 1089 C CA . ASP A 1 134 ? -8.443 -13.882 -5.250 1.00 92.25 134 ASP A CA 1
ATOM 1090 C C . ASP A 1 134 ? -7.827 -14.568 -4.013 1.00 92.25 134 ASP A C 1
ATOM 1092 O O . ASP A 1 134 ? -8.539 -15.102 -3.160 1.00 92.25 134 ASP A O 1
ATOM 1096 N N . TYR A 1 135 ? -6.500 -14.504 -3.863 1.00 93.56 135 TYR A N 1
ATOM 1097 C CA . TYR A 1 135 ? -5.814 -15.042 -2.688 1.00 93.56 135 TYR A CA 1
ATOM 1098 C C . TYR A 1 135 ? -6.044 -14.183 -1.441 1.00 93.56 135 TYR A C 1
ATOM 1100 O O . TYR A 1 135 ? -6.391 -14.710 -0.387 1.00 93.56 135 TYR A O 1
ATOM 1108 N N . LEU A 1 136 ? -5.850 -12.866 -1.538 1.00 92.50 136 LEU A N 1
ATOM 1109 C CA . LEU A 1 136 ? -5.951 -11.967 -0.381 1.00 92.50 136 LEU A CA 1
ATOM 1110 C C . LEU A 1 136 ? -7.388 -11.779 0.105 1.00 92.50 136 LEU A C 1
ATOM 1112 O O . LEU A 1 136 ? -7.599 -11.484 1.276 1.00 92.50 136 LEU A O 1
ATOM 1116 N N . ASP A 1 137 ? -8.369 -11.995 -0.766 1.00 90.00 137 ASP A N 1
ATOM 1117 C CA . ASP A 1 137 ? -9.776 -12.010 -0.383 1.00 90.00 137 ASP A CA 1
ATOM 1118 C C . ASP A 1 137 ? -10.127 -13.171 0.563 1.00 90.00 137 ASP A C 1
ATOM 1120 O O . ASP A 1 137 ? -10.979 -13.050 1.440 1.00 90.00 137 ASP A O 1
ATOM 1124 N N . THR A 1 138 ? -9.443 -14.305 0.404 1.00 92.00 138 THR A N 1
ATOM 1125 C CA . THR A 1 138 ? -9.626 -15.491 1.254 1.00 92.00 138 THR A CA 1
ATOM 1126 C C . THR A 1 138 ? -8.662 -15.535 2.440 1.00 92.00 138 THR A C 1
ATOM 1128 O O . THR A 1 138 ? -8.893 -16.303 3.369 1.00 92.00 138 THR A O 1
ATOM 1131 N N . HIS A 1 139 ? -7.618 -14.701 2.422 1.00 92.81 139 HIS A N 1
ATOM 1132 C CA . HIS A 1 139 ? -6.543 -14.648 3.418 1.00 92.81 139 HIS A CA 1
ATOM 1133 C C . HIS A 1 139 ? -6.302 -13.200 3.866 1.00 92.81 139 HIS A C 1
ATOM 1135 O O . HIS A 1 139 ? -5.228 -12.621 3.649 1.00 92.81 139 HIS A O 1
ATOM 1141 N N . VAL A 1 140 ? -7.334 -12.583 4.444 1.00 89.69 140 VAL A N 1
ATOM 1142 C CA . VAL A 1 140 ? -7.320 -11.169 4.856 1.00 89.69 140 VAL A CA 1
ATOM 1143 C C . VAL A 1 140 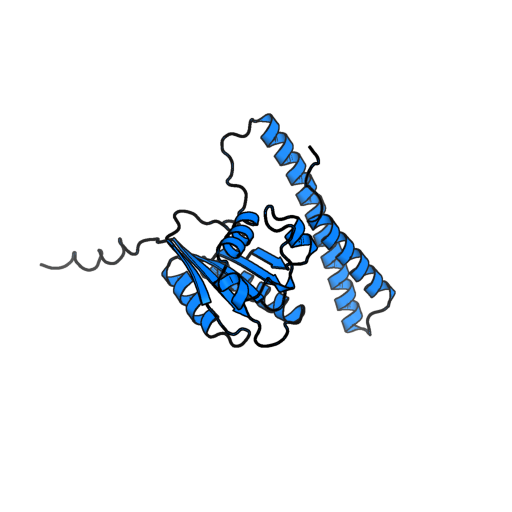? -6.218 -10.893 5.886 1.00 89.69 140 VAL A C 1
ATOM 1145 O O . VAL A 1 140 ? -5.637 -9.809 5.887 1.00 89.69 140 VAL A O 1
ATOM 1148 N N . GLU A 1 141 ? -5.830 -11.891 6.682 1.00 90.06 141 GLU A N 1
ATOM 1149 C CA . GLU A 1 141 ? -4.728 -11.802 7.640 1.00 90.06 141 GLU A CA 1
ATOM 1150 C C . GLU A 1 141 ? -3.388 -11.441 6.985 1.00 90.06 141 GLU A C 1
ATOM 1152 O O . GLU A 1 141 ? -2.553 -10.780 7.599 1.00 90.06 141 GLU A O 1
ATOM 1157 N N . ILE A 1 142 ? -3.177 -11.815 5.719 1.00 92.25 142 ILE A N 1
ATOM 1158 C CA . ILE A 1 142 ? -1.971 -11.440 4.973 1.00 92.25 142 ILE A CA 1
ATOM 1159 C C . ILE A 1 142 ? -2.005 -9.954 4.612 1.00 92.25 142 ILE A C 1
ATOM 1161 O O . ILE A 1 142 ? -0.976 -9.279 4.685 1.00 92.25 142 ILE A O 1
ATOM 1165 N N . ALA A 1 143 ? -3.176 -9.430 4.238 1.00 91.12 143 ALA A N 1
ATOM 1166 C CA . ALA A 1 143 ? -3.351 -8.005 3.976 1.00 91.12 143 ALA A CA 1
ATOM 1167 C C . ALA A 1 143 ? -3.142 -7.182 5.255 1.00 91.12 143 ALA A C 1
ATOM 1169 O O . ALA A 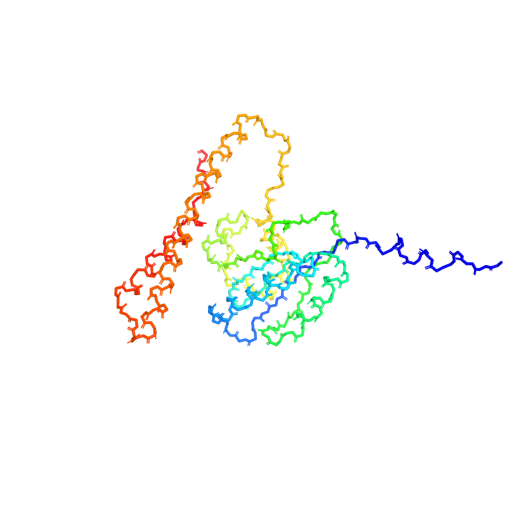1 143 ? -2.441 -6.170 5.217 1.00 91.12 143 ALA A O 1
ATOM 1170 N N . ASP A 1 144 ? -3.672 -7.657 6.384 1.00 88.31 144 ASP A N 1
ATOM 1171 C CA . ASP A 1 144 ? -3.469 -7.035 7.692 1.00 88.31 144 ASP A CA 1
ATOM 1172 C C . ASP A 1 144 ? -1.985 -7.050 8.093 1.00 88.31 144 ASP A C 1
ATOM 1174 O O . ASP A 1 144 ? -1.438 -6.001 8.421 1.00 88.31 144 ASP A O 1
ATOM 1178 N N . LEU A 1 145 ? -1.285 -8.185 7.957 1.00 89.50 145 LEU A N 1
ATOM 1179 C CA . LEU A 1 145 ? 0.159 -8.277 8.222 1.00 89.50 145 LEU A CA 1
ATOM 1180 C C . LEU A 1 145 ? 0.976 -7.298 7.372 1.00 89.50 145 LEU A C 1
ATOM 1182 O O . LEU A 1 145 ? 1.912 -6.671 7.873 1.00 89.50 145 LEU A O 1
ATOM 1186 N N . LEU A 1 146 ? 0.634 -7.157 6.088 1.00 89.88 146 LEU A N 1
ATOM 1187 C CA . LEU A 1 146 ? 1.284 -6.200 5.194 1.00 89.88 146 LEU A CA 1
ATOM 1188 C C . LEU A 1 146 ? 1.007 -4.754 5.606 1.00 89.88 146 LEU A C 1
ATOM 1190 O O . LEU A 1 146 ? 1.891 -3.910 5.494 1.00 89.88 146 LEU A O 1
ATOM 1194 N N . ILE A 1 147 ? -0.194 -4.442 6.076 1.00 87.75 147 ILE A N 1
ATOM 1195 C CA . ILE A 1 147 ? -0.536 -3.103 6.560 1.00 87.75 147 ILE A CA 1
ATOM 1196 C C . ILE A 1 147 ? 0.192 -2.802 7.871 1.00 87.75 147 ILE A C 1
ATOM 1198 O O . ILE A 1 147 ? 0.837 -1.756 7.992 1.00 87.75 147 ILE A O 1
ATOM 1202 N N . ASP A 1 148 ? 0.159 -3.740 8.813 1.00 84.75 148 ASP A N 1
ATOM 1203 C CA . ASP A 1 148 ? 0.752 -3.605 10.139 1.00 84.75 148 ASP A CA 1
ATOM 1204 C C . ASP A 1 148 ? 2.276 -3.531 10.083 1.00 84.75 148 ASP A C 1
ATOM 1206 O O . ASP A 1 148 ? 2.877 -2.734 10.804 1.00 84.75 148 ASP A O 1
ATOM 1210 N N . SER A 1 149 ? 2.924 -4.256 9.163 1.00 83.31 149 SER A N 1
ATOM 1211 C CA . SER A 1 149 ? 4.374 -4.137 8.963 1.00 83.31 149 SER A CA 1
ATOM 1212 C C . SER A 1 149 ? 4.803 -2.739 8.504 1.00 83.31 149 SER A C 1
ATOM 1214 O O . SER A 1 149 ? 5.983 -2.395 8.575 1.00 83.31 149 SER A O 1
ATOM 1216 N N . HIS A 1 150 ? 3.861 -1.940 7.999 1.00 78.12 150 HIS A N 1
ATOM 1217 C CA . HIS A 1 150 ? 4.071 -0.564 7.559 1.00 78.12 150 HIS A CA 1
ATOM 1218 C C . HIS A 1 150 ? 3.454 0.467 8.508 1.00 78.12 150 HIS A C 1
ATOM 1220 O O . HIS A 1 150 ? 3.580 1.671 8.243 1.00 78.12 150 HIS A O 1
ATOM 1226 N N . ARG A 1 151 ? 2.847 0.033 9.620 1.00 75.44 151 ARG A N 1
ATOM 1227 C CA . ARG A 1 151 ? 2.438 0.936 10.693 1.00 75.44 151 ARG A CA 1
ATOM 1228 C C . ARG A 1 151 ? 3.703 1.593 11.264 1.00 75.44 151 ARG A C 1
ATOM 1230 O O . ARG A 1 151 ? 4.665 0.889 11.585 1.00 75.44 151 ARG A O 1
ATOM 1237 N N . PRO A 1 152 ? 3.766 2.932 11.358 1.00 64.06 152 PRO A N 1
ATOM 1238 C CA . PRO A 1 152 ? 4.836 3.580 12.096 1.00 64.06 152 PRO A CA 1
ATOM 1239 C C . PRO A 1 152 ? 4.816 3.034 13.522 1.00 64.06 152 PRO A C 1
ATOM 1241 O O . PRO A 1 152 ? 3.743 2.873 14.106 1.00 64.06 152 PRO A O 1
ATOM 1244 N N . ALA A 1 153 ? 5.988 2.716 14.074 1.00 56.97 153 ALA A N 1
ATOM 1245 C CA . ALA A 1 153 ? 6.078 2.299 15.465 1.00 56.97 153 ALA A CA 1
ATOM 1246 C C . ALA A 1 153 ? 5.365 3.352 16.320 1.00 56.97 153 ALA A C 1
ATOM 1248 O O . ALA A 1 153 ? 5.733 4.528 16.264 1.00 56.97 153 ALA A O 1
ATOM 1249 N N . ALA A 1 154 ? 4.331 2.942 17.063 1.00 49.38 154 ALA A N 1
ATOM 1250 C CA . ALA A 1 154 ? 3.709 3.804 18.055 1.00 49.38 154 ALA A CA 1
ATOM 1251 C C . ALA A 1 154 ? 4.840 4.419 18.885 1.00 49.38 154 ALA A C 1
ATOM 1253 O O . ALA A 1 154 ? 5.731 3.691 19.335 1.00 49.38 154 ALA A O 1
ATOM 1254 N N . GLN A 1 155 ? 4.864 5.748 18.998 1.00 46.41 155 GLN A N 1
ATOM 1255 C CA . GLN A 1 155 ? 5.868 6.467 19.776 1.00 46.41 155 GLN A CA 1
ATOM 1256 C C . GLN A 1 155 ? 5.827 5.910 21.196 1.00 46.41 155 GLN A C 1
ATOM 1258 O O . GLN A 1 155 ? 4.912 6.196 21.959 1.00 46.41 155 GLN A O 1
ATOM 1263 N N . ASN A 1 156 ? 6.770 5.022 21.503 1.00 38.53 156 ASN A N 1
ATOM 1264 C CA . ASN A 1 156 ? 6.746 4.225 22.714 1.00 38.53 156 ASN A CA 1
ATOM 1265 C C . ASN A 1 156 ? 7.116 5.156 23.883 1.00 38.53 156 ASN A C 1
ATOM 1267 O O . ASN A 1 156 ? 8.272 5.593 23.940 1.00 38.53 156 ASN A O 1
ATOM 1271 N N . PRO A 1 157 ? 6.195 5.501 24.806 1.00 43.62 157 PRO A N 1
ATOM 1272 C CA . PRO A 1 157 ? 6.453 6.528 25.823 1.00 43.62 157 PRO A CA 1
ATOM 1273 C C . PRO A 1 157 ? 7.493 6.105 26.875 1.00 43.62 157 PRO A C 1
ATOM 1275 O O . PRO A 1 157 ? 7.881 6.911 27.716 1.00 43.62 157 PRO A O 1
ATOM 1278 N N . ALA A 1 158 ? 7.960 4.854 26.829 1.00 46.97 158 ALA A N 1
ATOM 1279 C CA . ALA A 1 158 ? 8.839 4.241 27.821 1.00 46.97 158 ALA A CA 1
ATOM 1280 C C . ALA A 1 158 ? 10.295 4.033 27.348 1.00 46.97 158 ALA A C 1
ATOM 1282 O O . ALA A 1 158 ? 11.012 3.212 27.912 1.00 46.97 158 ALA A O 1
ATOM 1283 N N . LEU A 1 159 ? 10.760 4.733 26.307 1.00 52.84 159 LEU A N 1
ATOM 1284 C CA . LEU A 1 159 ? 12.176 4.675 25.917 1.00 52.84 159 LEU A CA 1
ATOM 1285 C C . LEU A 1 159 ? 13.014 5.551 26.849 1.00 52.84 159 LEU A C 1
ATOM 1287 O O . LEU A 1 159 ? 12.818 6.763 26.875 1.00 52.84 159 LEU A O 1
ATOM 1291 N N . ASP A 1 160 ? 13.936 4.943 27.593 1.00 60.22 160 ASP A N 1
ATOM 1292 C CA . ASP A 1 160 ? 14.909 5.620 28.458 1.00 60.22 160 ASP A CA 1
ATOM 1293 C C . ASP A 1 160 ? 15.664 6.738 27.705 1.00 60.22 160 ASP A C 1
ATOM 1295 O O . ASP A 1 160 ? 15.880 6.663 26.489 1.00 60.22 160 ASP A O 1
ATOM 1299 N N . LYS A 1 161 ? 16.038 7.811 28.410 1.00 64.38 161 LYS A N 1
ATOM 1300 C CA . LYS A 1 161 ? 16.591 9.049 27.836 1.00 64.38 161 LYS A CA 1
ATOM 1301 C C . LYS A 1 161 ? 17.806 8.779 26.941 1.00 64.38 161 LYS A C 1
ATOM 1303 O O . LYS A 1 161 ? 17.890 9.348 25.855 1.00 64.38 161 LYS A O 1
ATOM 1308 N N . GLU A 1 162 ? 18.675 7.864 27.352 1.00 66.06 162 GLU A N 1
ATOM 1309 C CA . GLU A 1 162 ? 19.882 7.474 26.616 1.00 66.06 162 GLU A CA 1
ATOM 1310 C C . GLU A 1 162 ? 19.558 6.724 25.309 1.00 66.06 162 GLU A C 1
ATOM 1312 O O . GLU A 1 162 ? 20.168 6.961 24.262 1.00 66.06 162 GLU A O 1
ATOM 1317 N N . VAL A 1 163 ? 18.519 5.881 25.319 1.00 67.31 163 VAL A N 1
ATOM 1318 C CA . VAL A 1 163 ? 18.039 5.183 24.115 1.00 67.31 163 VAL A CA 1
ATOM 1319 C C . VAL A 1 163 ? 17.411 6.170 23.128 1.00 67.31 163 VAL A C 1
ATOM 1321 O O . VAL A 1 163 ? 17.640 6.055 21.921 1.00 67.31 163 VAL A O 1
ATOM 1324 N N . ARG A 1 164 ? 16.674 7.176 23.623 1.00 67.50 164 ARG A N 1
ATOM 1325 C CA . ARG A 1 164 ? 16.118 8.250 22.782 1.00 67.50 164 ARG A CA 1
ATOM 1326 C C . ARG A 1 164 ? 17.212 9.096 22.142 1.00 67.50 164 ARG A C 1
ATOM 1328 O O . ARG A 1 164 ? 17.145 9.350 20.945 1.00 67.50 164 ARG A O 1
ATOM 1335 N N . GLU A 1 165 ? 18.226 9.507 22.900 1.00 72.31 165 GLU A N 1
ATOM 1336 C CA . GLU A 1 165 ? 19.345 10.299 22.369 1.00 72.31 165 GLU A CA 1
ATOM 1337 C C . GLU A 1 165 ? 20.107 9.532 21.281 1.00 72.31 165 GLU A C 1
ATOM 1339 O O . GLU A 1 165 ? 20.365 10.073 20.202 1.00 72.31 165 GLU A O 1
ATOM 1344 N N . LYS A 1 166 ? 20.361 8.236 21.494 1.00 72.25 166 LYS A N 1
ATOM 1345 C CA . LYS A 1 166 ? 20.984 7.373 20.483 1.00 72.25 166 LYS A CA 1
ATOM 1346 C C . LYS A 1 166 ? 20.123 7.220 19.226 1.00 72.25 166 LYS A C 1
ATOM 1348 O O . LYS A 1 166 ? 20.647 7.300 18.116 1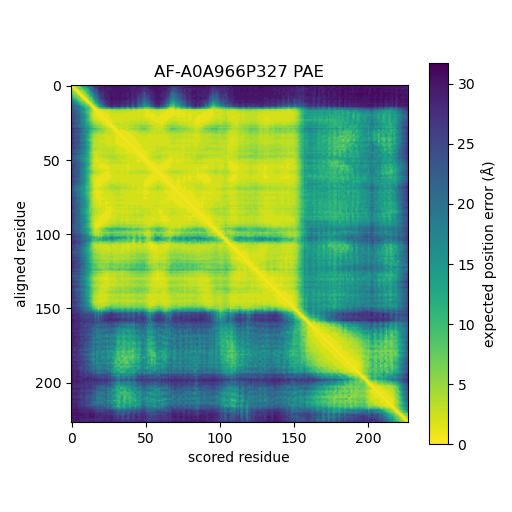.00 72.25 166 LYS A O 1
ATOM 1353 N N . GLN A 1 167 ? 18.808 7.050 19.377 1.00 72.19 167 GLN A N 1
ATOM 1354 C CA . GLN A 1 167 ? 17.881 7.018 18.242 1.00 72.19 167 GLN A CA 1
ATOM 1355 C C . GLN A 1 167 ? 17.837 8.353 17.496 1.00 72.19 167 GLN A C 1
ATOM 1357 O O . GLN A 1 167 ? 17.826 8.349 16.271 1.00 72.19 167 GLN A O 1
ATOM 1362 N N . ILE A 1 168 ? 17.866 9.489 18.198 1.00 74.69 168 ILE A N 1
ATOM 1363 C CA . ILE A 1 168 ? 17.900 10.819 17.575 1.00 74.69 168 ILE A CA 1
ATOM 1364 C C . ILE A 1 168 ? 19.157 10.977 16.717 1.00 74.69 168 ILE A C 1
ATOM 1366 O O . ILE A 1 168 ? 19.061 11.440 15.582 1.00 74.69 168 ILE A O 1
ATOM 1370 N N . VAL A 1 169 ? 20.325 10.575 17.223 1.00 71.69 169 VAL A N 1
ATOM 1371 C CA . VAL A 1 169 ? 21.581 10.628 16.457 1.00 71.69 169 VAL A CA 1
ATOM 1372 C C . VAL A 1 169 ? 21.512 9.712 15.233 1.00 71.69 169 VAL A C 1
ATOM 1374 O O . VAL A 1 169 ? 21.825 10.143 14.124 1.00 71.69 169 VAL A O 1
ATOM 1377 N N . GLU A 1 170 ? 21.035 8.474 15.393 1.00 71.06 170 GLU A N 1
ATOM 1378 C CA . GLU A 1 170 ? 20.860 7.552 14.265 1.00 71.06 170 GLU A CA 1
ATOM 1379 C C . GLU A 1 170 ? 19.867 8.082 13.215 1.00 71.06 170 GLU A C 1
ATOM 1381 O O . GLU A 1 170 ? 20.126 7.961 12.016 1.00 71.06 170 GLU A O 1
ATOM 1386 N N . LEU A 1 171 ? 18.760 8.696 13.643 1.00 73.31 171 LEU A N 1
ATOM 1387 C CA . LEU A 1 171 ? 17.762 9.301 12.759 1.00 73.31 171 LEU A CA 1
ATOM 1388 C C . LEU A 1 171 ? 18.318 10.518 12.021 1.00 73.31 171 LEU A C 1
ATOM 1390 O O . LEU A 1 171 ? 18.056 10.656 10.830 1.00 73.31 171 LEU A O 1
ATOM 1394 N N . ARG A 1 172 ? 19.116 11.364 12.685 1.00 70.00 172 ARG A N 1
ATOM 1395 C CA . ARG A 1 172 ? 19.800 12.499 12.043 1.00 70.00 172 ARG A CA 1
ATOM 1396 C C . ARG A 1 172 ? 20.735 12.022 10.938 1.00 70.00 172 ARG A C 1
ATOM 1398 O O . ARG A 1 172 ? 20.602 12.469 9.807 1.00 70.00 172 ARG A O 1
ATOM 1405 N N . HIS A 1 173 ? 21.576 11.025 11.213 1.00 70.00 173 HIS A N 1
ATOM 1406 C CA . HIS A 1 173 ? 22.440 10.445 10.181 1.00 70.00 173 HIS A CA 1
ATOM 1407 C C . HIS A 1 173 ? 21.652 9.809 9.029 1.00 70.00 173 HIS A C 1
ATOM 1409 O O . HIS A 1 173 ? 22.034 9.934 7.865 1.00 70.00 173 HIS A O 1
ATOM 1415 N N . ALA A 1 174 ? 20.546 9.120 9.329 1.00 69.44 174 ALA A N 1
ATOM 1416 C CA . ALA A 1 174 ? 19.682 8.553 8.299 1.00 69.44 174 ALA A CA 1
ATOM 1417 C C . ALA A 1 174 ? 19.013 9.643 7.444 1.00 69.44 174 ALA A C 1
ATOM 1419 O O . ALA A 1 174 ? 18.889 9.467 6.228 1.00 69.44 174 ALA A O 1
ATOM 1420 N N . LEU A 1 175 ? 18.616 10.759 8.064 1.00 71.69 175 LEU A N 1
ATOM 1421 C CA . LEU A 1 175 ? 18.046 11.927 7.400 1.00 71.69 175 LEU A CA 1
ATOM 1422 C C . LEU A 1 175 ? 19.077 12.610 6.498 1.00 71.69 175 LEU A C 1
ATOM 1424 O O . LEU A 1 175 ? 18.777 12.811 5.325 1.00 71.69 175 LEU A O 1
ATOM 1428 N N . ASP A 1 176 ? 20.292 12.865 6.986 1.00 66.19 176 ASP A N 1
ATOM 1429 C CA . ASP A 1 176 ? 21.381 13.462 6.199 1.00 66.19 176 ASP A CA 1
ATOM 1430 C C . ASP A 1 176 ? 21.703 12.601 4.972 1.00 66.19 176 ASP A C 1
ATOM 1432 O O . ASP A 1 176 ? 21.759 13.084 3.839 1.00 66.19 176 ASP A O 1
ATOM 1436 N N . ALA A 1 177 ? 21.818 11.284 5.166 1.00 65.88 177 ALA A N 1
ATOM 1437 C CA . ALA A 1 177 ? 22.029 10.347 4.067 1.00 65.88 177 ALA A CA 1
ATOM 1438 C C . ALA A 1 177 ? 20.847 10.335 3.078 1.00 65.88 177 ALA A C 1
ATOM 1440 O O . ALA A 1 177 ? 21.034 10.113 1.880 1.00 65.88 177 ALA A O 1
ATOM 1441 N N . CYS A 1 178 ? 19.618 10.552 3.557 1.00 70.25 178 CYS A N 1
ATOM 1442 C CA . CYS A 1 178 ? 18.436 10.675 2.706 1.00 70.25 178 CYS A CA 1
ATOM 1443 C C . CYS A 1 178 ? 18.469 11.964 1.879 1.00 70.25 178 CYS A C 1
ATOM 1445 O O . CYS A 1 178 ? 18.277 11.904 0.665 1.00 70.25 178 CYS A O 1
ATOM 1447 N N . GLN A 1 179 ? 18.785 13.095 2.508 1.00 69.75 179 GLN A N 1
ATOM 1448 C CA . GLN A 1 179 ? 18.899 14.398 1.856 1.00 69.75 179 GLN A CA 1
ATOM 1449 C C . GLN A 1 179 ? 19.995 14.398 0.786 1.00 69.75 179 GLN A C 1
ATOM 1451 O O . GLN A 1 179 ? 19.746 14.823 -0.340 1.00 69.75 179 GLN A O 1
ATOM 1456 N N . GLN A 1 180 ? 21.170 13.832 1.082 1.00 66.25 180 GLN A N 1
ATOM 1457 C CA . GLN A 1 180 ? 22.250 13.679 0.100 1.00 66.25 180 GLN A CA 1
ATOM 1458 C C . GLN A 1 180 ? 21.802 12.865 -1.122 1.00 66.25 180 GLN A C 1
ATOM 1460 O O . GLN A 1 180 ? 22.066 13.243 -2.263 1.00 66.25 180 GLN A O 1
ATOM 1465 N N . ARG A 1 181 ? 21.072 11.760 -0.911 1.00 73.88 181 ARG A N 1
ATOM 1466 C CA . ARG A 1 181 ? 20.513 10.963 -2.016 1.00 73.88 181 ARG A CA 1
ATOM 1467 C C . ARG A 1 181 ? 19.467 11.735 -2.813 1.00 73.88 181 ARG A C 1
ATOM 1469 O O . ARG A 1 181 ? 19.460 11.616 -4.034 1.00 73.88 181 ARG A O 1
ATOM 1476 N N . GLN A 1 182 ? 18.601 12.501 -2.149 1.00 73.38 182 GLN A N 1
ATOM 1477 C CA . GLN A 1 182 ? 17.599 13.337 -2.813 1.00 73.38 182 GLN A CA 1
ATOM 1478 C C . GLN A 1 182 ? 18.256 14.408 -3.689 1.00 73.38 182 GLN A C 1
ATOM 1480 O O . GLN A 1 182 ? 17.879 14.534 -4.849 1.00 73.38 182 GLN A O 1
ATOM 1485 N N . GLN A 1 183 ? 19.273 15.112 -3.183 1.00 68.31 183 GLN A N 1
ATOM 1486 C CA . GLN A 1 183 ? 20.034 16.105 -3.952 1.00 68.31 183 GLN A CA 1
ATOM 1487 C C . GLN A 1 183 ? 20.701 15.478 -5.179 1.00 68.31 183 GLN A C 1
ATOM 1489 O O . GLN A 1 183 ? 20.538 15.959 -6.297 1.00 68.31 183 GLN A O 1
ATOM 1494 N N . MET A 1 184 ? 21.383 14.347 -4.992 1.00 70.75 184 MET A N 1
ATOM 1495 C CA . MET A 1 184 ? 22.000 13.611 -6.095 1.00 70.75 184 MET A CA 1
ATOM 1496 C C . MET A 1 184 ? 20.968 13.109 -7.120 1.00 70.75 184 MET A C 1
ATOM 1498 O O . MET A 1 184 ? 21.244 13.096 -8.317 1.00 70.75 184 MET A O 1
ATOM 1502 N N . ALA A 1 185 ? 19.776 12.697 -6.676 1.00 73.38 185 ALA A N 1
ATOM 1503 C CA . ALA A 1 185 ? 18.720 12.228 -7.570 1.00 73.38 185 ALA A CA 1
ATOM 1504 C C . ALA A 1 185 ? 18.115 13.388 -8.369 1.00 73.38 185 ALA A C 1
ATOM 1506 O O . ALA A 1 185 ? 17.865 13.227 -9.560 1.00 73.38 185 ALA A O 1
ATOM 1507 N N . ALA A 1 186 ? 17.935 14.552 -7.736 1.00 73.62 186 ALA A N 1
ATOM 1508 C CA . ALA A 1 186 ? 17.486 15.772 -8.397 1.00 73.62 186 ALA A CA 1
ATOM 1509 C C . ALA A 1 186 ? 18.461 16.193 -9.506 1.00 73.62 186 ALA A C 1
ATOM 1511 O O . ALA A 1 186 ? 18.037 16.321 -10.650 1.00 73.62 186 ALA A O 1
ATOM 1512 N N . LEU A 1 187 ? 19.765 16.269 -9.211 1.00 68.12 187 LEU A N 1
ATOM 1513 C CA . LEU A 1 187 ? 20.797 16.611 -10.200 1.00 68.12 187 LEU A CA 1
ATOM 1514 C C . LEU A 1 187 ? 20.824 15.640 -11.392 1.00 68.12 187 LEU A C 1
ATOM 1516 O O . LEU A 1 187 ? 21.006 16.052 -12.536 1.00 68.12 187 LEU A O 1
ATOM 1520 N N . LEU A 1 188 ? 20.624 14.340 -11.151 1.00 73.69 188 LEU A N 1
ATOM 1521 C CA . LEU A 1 188 ? 20.533 13.356 -12.234 1.00 73.69 188 LEU A CA 1
ATOM 1522 C C . LEU A 1 188 ? 19.280 13.546 -13.090 1.00 73.69 188 LEU A C 1
ATOM 1524 O O . LEU A 1 188 ? 19.364 13.425 -14.310 1.00 73.69 188 LEU A O 1
ATOM 1528 N N . ILE A 1 189 ? 18.129 13.827 -12.475 1.00 78.12 189 ILE A N 1
ATOM 1529 C CA . ILE A 1 189 ? 16.886 14.107 -13.204 1.00 78.12 189 ILE A CA 1
ATOM 1530 C C . ILE A 1 189 ? 17.042 15.383 -14.034 1.00 78.12 189 ILE A C 1
ATOM 1532 O O . ILE A 1 189 ? 16.699 15.369 -15.212 1.00 78.12 189 ILE A O 1
ATOM 1536 N N . GLU A 1 190 ? 17.610 16.446 -13.465 1.00 76.50 190 GLU A N 1
ATOM 1537 C CA . GLU A 1 190 ? 17.922 17.687 -14.180 1.00 76.50 190 GLU A CA 1
ATOM 1538 C C . GLU A 1 190 ? 18.853 17.423 -15.368 1.00 76.50 190 GLU A C 1
ATOM 1540 O O . GLU A 1 190 ? 18.532 17.824 -16.484 1.00 76.50 190 GLU A O 1
ATOM 1545 N N . SER A 1 191 ? 19.928 16.651 -15.170 1.00 73.19 191 SER A N 1
ATOM 1546 C CA . SER A 1 191 ? 20.852 16.261 -16.243 1.00 73.19 191 SER A CA 1
ATOM 1547 C C . SER A 1 191 ? 20.166 15.462 -17.358 1.00 73.19 191 SER A C 1
ATOM 1549 O O . SER A 1 191 ? 20.439 15.695 -18.534 1.00 73.19 191 SER A O 1
ATOM 1551 N N . VAL A 1 192 ? 19.258 14.542 -17.011 1.00 74.44 192 VAL A N 1
ATOM 1552 C CA . VAL A 1 192 ? 18.448 13.765 -17.971 1.00 74.44 192 VAL A CA 1
ATOM 1553 C C . VAL A 1 192 ? 17.441 14.653 -18.710 1.00 74.44 192 VAL A C 1
ATOM 1555 O O . VAL A 1 192 ? 17.206 14.463 -19.903 1.00 74.44 192 VAL A O 1
ATOM 1558 N N . MET A 1 193 ? 16.836 15.626 -18.026 1.00 70.81 193 MET A N 1
ATOM 1559 C CA . MET A 1 193 ? 15.906 16.585 -18.628 1.00 70.81 193 MET A CA 1
ATOM 1560 C C . MET A 1 193 ? 16.621 17.571 -19.560 1.00 70.81 193 MET A C 1
ATOM 1562 O O . MET A 1 193 ? 16.079 17.916 -20.609 1.00 70.81 193 MET A O 1
ATOM 1566 N N . GLU A 1 194 ? 17.822 18.021 -19.198 1.00 72.31 194 GLU A N 1
ATOM 1567 C CA . GLU A 1 194 ? 18.661 18.903 -20.011 1.00 72.31 194 GLU A CA 1
ATOM 1568 C C . GLU A 1 194 ? 19.161 18.188 -21.270 1.00 72.31 194 GLU A C 1
ATOM 1570 O O . GLU A 1 194 ? 19.017 18.720 -22.372 1.00 72.31 194 GLU A O 1
ATOM 1575 N N . THR A 1 195 ? 19.632 16.940 -21.153 1.00 64.62 195 THR A N 1
ATOM 1576 C CA . THR A 1 195 ? 19.998 16.158 -22.341 1.00 64.62 195 THR A CA 1
ATOM 1577 C C . THR A 1 195 ? 18.790 15.831 -23.199 1.00 64.62 195 THR A C 1
ATOM 1579 O O . THR A 1 195 ? 18.872 16.003 -24.409 1.00 64.62 195 THR A O 1
ATOM 1582 N N . GLY A 1 196 ? 17.640 15.490 -22.609 1.00 61.94 196 GLY A N 1
ATOM 1583 C CA . GLY A 1 196 ? 16.394 15.261 -23.347 1.00 61.94 196 GLY A CA 1
ATOM 1584 C C . GLY A 1 196 ? 15.911 16.461 -24.177 1.00 61.94 196 GLY A C 1
ATOM 1585 O O . GLY A 1 196 ? 15.243 16.262 -25.191 1.00 61.94 196 GLY A O 1
ATOM 1586 N N . LYS A 1 197 ? 16.276 17.698 -23.804 1.00 60.09 197 LYS A N 1
ATOM 1587 C CA . LYS A 1 197 ? 16.011 18.914 -24.601 1.00 60.09 197 LYS A CA 1
ATOM 1588 C C . LYS A 1 197 ? 16.971 19.094 -25.780 1.00 60.09 197 LYS A C 1
ATOM 1590 O O . LYS A 1 197 ? 16.668 19.877 -26.681 1.00 60.09 197 LYS A O 1
ATOM 1595 N N . HIS A 1 198 ? 18.121 18.421 -25.776 1.00 59.06 198 HIS A N 1
ATOM 1596 C CA . HIS A 1 198 ? 19.212 18.671 -26.720 1.00 59.06 198 HIS A CA 1
ATOM 1597 C C . HIS A 1 198 ? 19.657 17.445 -27.541 1.00 59.06 198 HIS A C 1
ATOM 1599 O O . HIS A 1 198 ? 20.298 17.671 -28.564 1.00 59.06 198 HIS A O 1
ATOM 1605 N N . SER A 1 199 ? 19.317 16.192 -27.172 1.00 62.09 199 SER A N 1
ATOM 1606 C CA . SER A 1 199 ? 19.450 14.930 -27.953 1.00 62.09 199 SER A CA 1
ATOM 1607 C C . SER A 1 199 ? 19.089 13.665 -27.122 1.00 62.09 199 SER A C 1
ATOM 1609 O O . SER A 1 199 ? 18.589 13.748 -26.006 1.00 62.09 199 SER A O 1
ATOM 1611 N N . ARG A 1 200 ? 19.306 12.453 -27.668 1.00 66.56 200 ARG A N 1
ATOM 1612 C CA . ARG A 1 200 ? 19.030 11.142 -27.030 1.00 66.56 200 ARG A CA 1
ATOM 1613 C C . ARG A 1 200 ? 19.970 10.860 -25.836 1.00 66.56 200 ARG A C 1
ATOM 1615 O O . ARG A 1 200 ? 21.148 11.193 -25.894 1.00 66.56 200 ARG A O 1
ATOM 1622 N N . LEU A 1 201 ? 19.463 10.190 -24.795 1.00 66.94 201 LEU A N 1
ATOM 1623 C CA . LEU A 1 201 ? 20.224 9.775 -23.600 1.00 66.94 201 LEU A CA 1
ATOM 1624 C C . LEU A 1 201 ? 21.452 8.908 -23.950 1.00 66.94 201 LEU A C 1
ATOM 1626 O O . LEU A 1 201 ? 21.300 7.880 -24.610 1.00 66.94 201 LEU A O 1
ATOM 1630 N N . ASP A 1 202 ? 22.643 9.282 -23.462 1.00 70.25 202 ASP A N 1
ATOM 1631 C CA . ASP A 1 202 ? 23.883 8.502 -23.629 1.00 70.25 202 ASP A CA 1
ATOM 1632 C C . ASP A 1 202 ? 24.021 7.370 -22.581 1.00 70.25 202 ASP A C 1
ATOM 1634 O O . ASP A 1 202 ? 23.513 7.437 -21.455 1.00 70.25 202 ASP A O 1
ATOM 1638 N N . ASN A 1 203 ? 24.777 6.325 -22.932 1.00 69.31 203 ASN A N 1
ATOM 1639 C CA . ASN A 1 203 ? 25.090 5.157 -22.105 1.00 69.31 203 ASN A CA 1
ATOM 1640 C C . ASN A 1 203 ? 25.749 5.511 -20.763 1.00 69.31 203 ASN A C 1
ATOM 1642 O O . ASN A 1 203 ? 25.636 4.759 -19.790 1.00 69.31 203 ASN A O 1
ATOM 1646 N N . THR A 1 204 ? 26.448 6.642 -20.675 1.00 70.00 204 THR A N 1
ATOM 1647 C CA . THR A 1 204 ? 27.029 7.121 -19.414 1.00 70.00 204 THR A CA 1
ATOM 1648 C C . THR A 1 204 ? 25.942 7.555 -18.431 1.00 70.00 204 THR A C 1
ATOM 1650 O O . THR A 1 204 ? 25.955 7.128 -17.274 1.00 70.00 204 THR A O 1
ATOM 1653 N N . GLN A 1 205 ? 24.941 8.302 -18.904 1.00 68.38 205 GLN A N 1
ATOM 1654 C CA . GLN A 1 205 ? 23.804 8.732 -18.088 1.00 68.38 205 GLN A CA 1
ATOM 1655 C C . GLN A 1 205 ? 22.927 7.542 -17.673 1.00 68.38 205 GLN A C 1
ATOM 1657 O O . GLN A 1 205 ? 22.555 7.433 -16.507 1.00 68.38 205 GLN A O 1
ATOM 1662 N N . LEU A 1 206 ? 22.686 6.578 -18.570 1.00 71.12 206 LEU A N 1
ATOM 1663 C CA . LEU A 1 206 ? 21.955 5.347 -18.231 1.00 71.12 206 LEU A CA 1
ATOM 1664 C C . LEU A 1 206 ? 22.657 4.520 -17.141 1.00 71.12 206 LEU A C 1
ATOM 1666 O O . LEU A 1 206 ? 22.001 3.989 -16.241 1.00 71.12 206 LEU A O 1
ATOM 1670 N N . ARG A 1 207 ? 23.994 4.426 -17.180 1.00 72.75 207 ARG A N 1
ATOM 1671 C CA . ARG A 1 207 ? 24.777 3.759 -16.125 1.00 72.75 207 ARG A CA 1
ATOM 1672 C C . ARG A 1 207 ? 24.675 4.492 -14.789 1.00 72.75 207 ARG A C 1
ATOM 1674 O O . ARG A 1 207 ? 24.500 3.832 -13.764 1.00 72.75 207 ARG A O 1
ATOM 1681 N N . LEU A 1 208 ? 24.729 5.824 -14.796 1.00 70.69 208 LEU A N 1
ATOM 1682 C CA . LEU A 1 208 ? 24.540 6.653 -13.602 1.00 70.69 208 LEU A CA 1
ATOM 1683 C C . LEU A 1 208 ? 23.144 6.458 -12.997 1.00 70.69 208 LEU A C 1
ATOM 1685 O O . LEU A 1 208 ? 23.045 6.151 -11.809 1.00 70.69 208 LEU A O 1
ATOM 1689 N N . CYS A 1 209 ? 22.081 6.514 -13.805 1.00 70.75 209 CYS A N 1
ATOM 1690 C CA . CYS A 1 209 ? 20.714 6.243 -13.352 1.00 70.75 209 CYS A CA 1
ATOM 1691 C C . CYS A 1 209 ? 20.578 4.840 -12.745 1.00 70.75 209 CYS A C 1
ATOM 1693 O O . CYS A 1 209 ? 20.015 4.691 -11.662 1.00 70.75 209 CYS A O 1
ATOM 1695 N N . ASN A 1 210 ? 21.130 3.811 -13.395 1.00 73.88 210 ASN A N 1
ATOM 1696 C CA . ASN A 1 210 ? 21.087 2.440 -12.882 1.00 73.88 210 ASN A CA 1
ATOM 1697 C C . ASN A 1 210 ? 21.883 2.271 -11.579 1.00 73.88 210 ASN A C 1
ATOM 1699 O O . ASN A 1 210 ? 21.416 1.603 -10.656 1.00 73.88 210 ASN A O 1
ATOM 1703 N N . SER A 1 211 ? 23.060 2.890 -11.471 1.00 70.50 211 SER A N 1
ATOM 1704 C CA . SER A 1 211 ? 23.865 2.883 -10.244 1.00 70.50 211 SER A CA 1
ATOM 1705 C C . SER A 1 211 ? 23.127 3.565 -9.088 1.00 70.50 211 SER A C 1
ATOM 1707 O O . SER A 1 211 ? 23.006 3.000 -7.998 1.00 70.50 211 SER A O 1
ATOM 1709 N N . MET A 1 212 ? 22.534 4.732 -9.354 1.00 72.38 212 MET A N 1
ATOM 1710 C CA . MET A 1 212 ? 21.737 5.498 -8.398 1.00 72.38 212 MET A CA 1
ATOM 1711 C C . MET A 1 212 ? 20.502 4.715 -7.934 1.00 72.38 212 MET A C 1
ATOM 1713 O O . MET A 1 212 ? 20.275 4.564 -6.733 1.00 72.38 212 MET A O 1
ATOM 1717 N N . LEU A 1 213 ? 19.746 4.138 -8.875 1.00 70.62 213 LEU A N 1
ATOM 1718 C CA . LEU A 1 213 ? 18.588 3.289 -8.588 1.00 70.62 213 LEU A CA 1
ATOM 1719 C C . LEU A 1 213 ? 18.974 2.079 -7.732 1.00 70.62 213 LEU A C 1
ATOM 1721 O O . LEU A 1 213 ? 18.270 1.742 -6.779 1.00 70.62 213 LEU A O 1
ATOM 1725 N N . ASN A 1 214 ? 20.104 1.438 -8.029 1.00 68.44 214 ASN A N 1
ATOM 1726 C CA . ASN A 1 214 ? 20.607 0.316 -7.243 1.00 68.44 214 ASN A CA 1
ATOM 1727 C C . ASN A 1 214 ? 21.044 0.744 -5.836 1.00 68.44 214 ASN A C 1
ATOM 1729 O O . ASN A 1 214 ? 20.772 0.025 -4.874 1.00 68.44 214 ASN A O 1
ATOM 1733 N N . SER A 1 215 ? 21.671 1.914 -5.695 1.00 66.81 215 SER A N 1
ATOM 1734 C CA . SER A 1 215 ? 22.035 2.493 -4.397 1.00 66.81 215 SER A CA 1
ATOM 1735 C C . SER A 1 215 ? 20.792 2.800 -3.548 1.00 66.81 215 SER A C 1
ATOM 1737 O O . SER A 1 215 ? 20.698 2.368 -2.395 1.00 66.81 215 SER A O 1
ATOM 1739 N N . MET A 1 216 ? 19.768 3.421 -4.145 1.00 65.19 216 MET A N 1
ATOM 1740 C CA . MET A 1 216 ? 18.484 3.692 -3.486 1.00 65.19 216 MET A CA 1
ATOM 1741 C C . MET A 1 216 ? 17.769 2.403 -3.048 1.00 65.19 216 MET A C 1
ATOM 1743 O O . MET A 1 216 ? 17.272 2.326 -1.926 1.00 65.19 216 MET A O 1
ATOM 1747 N N . ARG A 1 217 ? 17.776 1.356 -3.886 1.00 64.62 217 ARG A N 1
ATOM 1748 C CA . ARG A 1 217 ? 17.188 0.038 -3.569 1.00 64.62 217 ARG A CA 1
ATOM 1749 C C . ARG A 1 217 ? 17.965 -0.757 -2.516 1.00 64.62 217 ARG A C 1
ATOM 1751 O O . ARG A 1 217 ? 17.389 -1.637 -1.883 1.00 64.62 217 ARG A O 1
ATOM 1758 N N . LYS A 1 218 ? 19.267 -0.511 -2.337 1.00 56.38 218 LYS A N 1
ATOM 1759 C CA . LYS A 1 218 ? 20.081 -1.176 -1.303 1.00 56.38 218 LYS A CA 1
ATOM 1760 C C . LYS A 1 218 ? 19.835 -0.594 0.089 1.00 56.38 218 LYS A C 1
ATOM 1762 O O . LYS A 1 218 ? 19.834 -1.341 1.062 1.00 56.38 218 LYS A O 1
ATOM 1767 N N . SER A 1 219 ? 19.544 0.701 0.198 1.00 48.75 219 SER A N 1
ATOM 1768 C CA . SER A 1 219 ? 19.267 1.337 1.493 1.00 48.75 219 SER A CA 1
ATOM 1769 C C . SER A 1 219 ? 17.916 0.937 2.102 1.00 48.75 219 SER A C 1
ATOM 1771 O O . SER A 1 219 ? 17.799 0.920 3.322 1.00 48.75 219 SER A O 1
ATOM 1773 N N . THR A 1 220 ? 16.917 0.544 1.303 1.00 45.22 220 THR A N 1
ATOM 1774 C CA . THR A 1 220 ? 15.672 -0.071 1.817 1.00 45.22 220 THR A CA 1
ATOM 1775 C C . THR A 1 220 ? 15.877 -1.519 2.298 1.00 45.22 220 THR A C 1
ATOM 1777 O O . THR A 1 220 ? 14.945 -2.160 2.788 1.00 45.22 220 THR A O 1
ATOM 1780 N N . LYS A 1 221 ? 17.092 -2.080 2.171 1.00 42.34 221 LYS A N 1
ATOM 1781 C CA . LYS A 1 221 ? 17.442 -3.458 2.564 1.00 42.34 221 LYS A CA 1
ATOM 1782 C C . LYS A 1 221 ? 18.264 -3.590 3.844 1.00 42.34 221 LYS A C 1
ATOM 1784 O O . LYS A 1 221 ? 18.512 -4.720 4.245 1.00 42.34 221 LYS A O 1
ATOM 1789 N N . GLY A 1 222 ? 18.637 -2.506 4.522 1.00 35.94 222 GLY A N 1
ATOM 1790 C CA . GLY A 1 222 ? 19.549 -2.591 5.666 1.00 35.94 222 GLY A CA 1
ATOM 1791 C C . GLY A 1 222 ? 19.085 -1.849 6.914 1.00 35.94 222 GLY A C 1
ATOM 1792 O O . GLY A 1 222 ? 19.403 -0.675 7.053 1.00 35.94 222 GLY A O 1
ATOM 1793 N N . ARG A 1 223 ? 18.413 -2.558 7.835 1.00 36.12 223 ARG A N 1
ATOM 1794 C CA . ARG A 1 223 ? 18.685 -2.545 9.294 1.00 36.12 223 ARG A CA 1
ATOM 1795 C C . ARG A 1 223 ? 17.767 -3.536 10.027 1.00 36.12 223 ARG A C 1
ATOM 1797 O O . ARG A 1 223 ? 16.926 -3.165 10.833 1.00 36.12 223 ARG A O 1
ATOM 1804 N N . VAL A 1 224 ? 17.958 -4.826 9.760 1.00 33.00 224 VAL A N 1
ATOM 1805 C CA . VAL A 1 224 ? 17.700 -5.853 10.780 1.00 33.00 224 VAL A CA 1
ATOM 1806 C C . VAL A 1 224 ? 19.063 -6.122 11.405 1.00 33.00 224 VAL A C 1
ATOM 1808 O O . VAL A 1 224 ? 19.973 -6.566 10.706 1.00 33.00 224 VAL A O 1
ATOM 1811 N N . ARG A 1 225 ? 19.246 -5.752 12.677 1.00 27.36 225 ARG A N 1
ATOM 1812 C CA . ARG A 1 225 ? 20.427 -6.184 13.436 1.00 27.36 225 ARG A CA 1
ATOM 1813 C C . ARG A 1 225 ? 20.352 -7.713 13.567 1.00 27.36 225 ARG A C 1
ATOM 1815 O O . ARG A 1 225 ? 19.279 -8.199 13.927 1.00 27.36 225 ARG A O 1
ATOM 1822 N N . PRO A 1 226 ? 21.426 -8.470 13.296 1.00 32.22 226 PRO A N 1
ATOM 1823 C CA . PRO A 1 226 ? 21.543 -9.792 13.885 1.00 32.22 226 PRO A CA 1
ATOM 1824 C C . PRO A 1 226 ? 21.647 -9.612 15.405 1.00 32.22 226 PRO A C 1
ATOM 1826 O O . PRO A 1 226 ? 22.319 -8.688 15.870 1.00 32.22 226 PRO A O 1
ATOM 1829 N N . THR A 1 2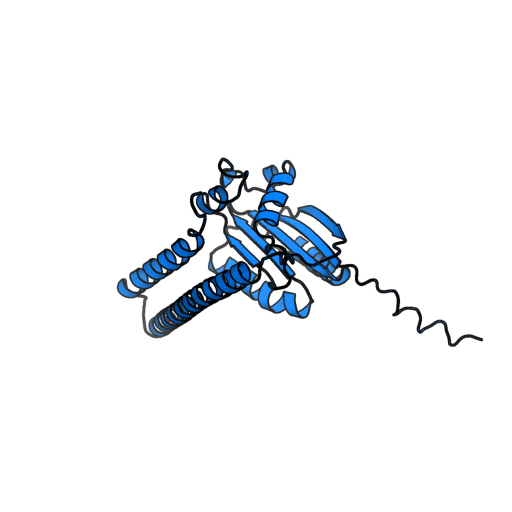27 ? 20.899 -10.438 16.131 1.00 38.19 227 THR A N 1
ATOM 1830 C CA . THR A 1 227 ? 20.992 -10.639 17.585 1.00 38.19 227 THR A CA 1
ATOM 1831 C C . THR A 1 227 ? 22.404 -10.987 18.015 1.00 38.19 227 THR A C 1
ATOM 1833 O O . THR A 1 227 ? 23.024 -11.790 17.280 1.00 38.19 227 THR A O 1
#